Protein AF-A0A6P2T681-F1 (afdb_monomer_lite)

Organism: NCBI:txid2015348

pLDDT: mean 84.65, std 12.48, range [41.31, 96.0]

Sequence (183 aa):
MHSNDATLRTVLIFASNTGLLQLDEAWSKYLDDDAETLAADDDPEVPSIIAFLNCQVSELRGYRHYLEDLSPFATQQGVKGAEFERVLVLIDDDEGRGQRLFSYEKYFNIAPPSETDQENIDAGDDNVIDRTRRLFYVCCSRAKRDLAVVMFVRDLAAARGKIEESGIFMPDDIVDESALELD

Radius of gyration: 21.91 Å; chains: 1; bounding box: 58×41×58 Å

Structure (mmCIF, N/CA/C/O backbone):
data_AF-A0A6P2T681-F1
#
_entry.id   AF-A0A6P2T681-F1
#
loop_
_atom_site.group_PDB
_atom_site.id
_atom_site.type_symbol
_atom_site.label_atom_id
_atom_site.label_alt_id
_atom_site.label_comp_id
_atom_site.label_asym_id
_atom_site.label_entity_id
_atom_site.label_seq_id
_atom_site.pdbx_PDB_ins_code
_atom_site.Cartn_x
_atom_site.Cartn_y
_atom_site.Cartn_z
_atom_site.occupancy
_atom_site.B_iso_or_equiv
_atom_site.auth_seq_id
_atom_site.auth_comp_id
_atom_site.auth_asym_id
_atom_site.auth_atom_id
_atom_site.pdbx_PDB_model_num
ATOM 1 N N . MET A 1 1 ? -32.224 -7.730 19.867 1.00 41.31 1 MET A N 1
ATOM 2 C CA . MET A 1 1 ? -31.275 -7.011 18.997 1.00 41.31 1 MET A CA 1
ATOM 3 C C . MET A 1 1 ? -30.186 -8.004 18.645 1.00 41.31 1 MET A C 1
ATOM 5 O O . MET A 1 1 ? -29.500 -8.465 19.549 1.00 41.31 1 MET A O 1
ATOM 9 N N . HIS A 1 2 ? -30.137 -8.479 17.401 1.00 44.78 2 HIS A N 1
ATOM 10 C CA . HIS A 1 2 ? -29.054 -9.373 16.999 1.00 44.78 2 HIS A CA 1
ATOM 11 C C . HIS A 1 2 ? -27.754 -8.563 17.031 1.00 44.78 2 HIS A C 1
ATOM 13 O O . HIS A 1 2 ? -27.707 -7.453 16.519 1.00 44.78 2 HIS A O 1
ATOM 19 N N . SER A 1 3 ? -26.728 -9.100 17.688 1.00 53.91 3 SER A N 1
ATOM 20 C CA . SER A 1 3 ? -25.435 -8.458 17.978 1.00 53.91 3 SER A CA 1
ATOM 21 C C . SER A 1 3 ? -24.646 -7.964 16.749 1.00 53.91 3 SER A C 1
ATOM 23 O O . SER A 1 3 ? -23.554 -7.435 16.930 1.00 53.91 3 SER A O 1
ATOM 25 N N . ASN A 1 4 ? -25.140 -8.172 15.525 1.00 61.44 4 ASN A N 1
ATOM 26 C CA . ASN A 1 4 ? -24.392 -7.911 14.296 1.00 61.44 4 ASN A CA 1
ATOM 27 C C . ASN A 1 4 ? -24.417 -6.443 13.850 1.00 61.44 4 ASN A C 1
ATOM 29 O O . ASN A 1 4 ? -23.456 -6.013 13.234 1.00 61.44 4 ASN A O 1
ATOM 33 N N . ASP A 1 5 ? -25.448 -5.672 14.210 1.00 79.06 5 ASP A N 1
ATOM 34 C CA . ASP A 1 5 ? -25.588 -4.278 13.744 1.00 79.06 5 ASP A CA 1
ATOM 35 C C . ASP A 1 5 ? -25.037 -3.248 14.747 1.00 79.06 5 ASP A C 1
ATOM 37 O O . ASP A 1 5 ? -25.114 -2.042 14.522 1.00 79.06 5 ASP A O 1
ATOM 41 N N . ALA A 1 6 ? -24.513 -3.701 15.891 1.00 91.25 6 ALA A N 1
ATOM 42 C CA . ALA A 1 6 ? -23.921 -2.806 16.878 1.00 91.25 6 ALA A CA 1
ATOM 43 C C . ALA A 1 6 ? -22.576 -2.279 16.369 1.00 91.25 6 ALA A C 1
ATOM 45 O O . ALA A 1 6 ? -21.757 -3.049 15.864 1.00 91.25 6 ALA A O 1
ATOM 46 N N . THR A 1 7 ? -22.327 -0.983 16.548 1.00 93.56 7 THR A N 1
ATOM 47 C CA . THR A 1 7 ? -21.021 -0.392 16.251 1.00 93.56 7 THR A CA 1
ATOM 48 C C . THR A 1 7 ? -20.047 -0.609 17.402 1.00 93.56 7 THR A C 1
ATOM 50 O O . THR A 1 7 ? -20.445 -0.879 18.545 1.00 93.56 7 THR A O 1
ATOM 53 N N . LEU A 1 8 ? -18.756 -0.456 17.113 1.00 92.00 8 LEU A N 1
ATOM 54 C CA . LEU A 1 8 ? -17.710 -0.472 18.132 1.00 92.00 8 LEU A CA 1
ATOM 55 C C . LEU A 1 8 ? -17.970 0.567 19.222 1.00 92.00 8 LEU A C 1
ATOM 57 O O . LEU A 1 8 ? -17.883 0.234 20.404 1.00 92.00 8 LEU A O 1
ATOM 61 N N . ARG A 1 9 ? -18.405 1.777 18.848 1.00 92.00 9 ARG A N 1
ATOM 62 C CA . ARG A 1 9 ? -18.795 2.825 19.800 1.00 92.00 9 ARG A CA 1
ATOM 63 C C . ARG A 1 9 ? -19.853 2.343 20.787 1.00 92.00 9 ARG A C 1
ATOM 65 O O . ARG A 1 9 ? -19.682 2.496 21.994 1.00 92.00 9 ARG A O 1
ATOM 72 N N . THR A 1 10 ? -20.933 1.731 20.296 1.00 91.75 10 THR A N 1
ATOM 73 C CA . THR A 1 10 ? -22.023 1.246 21.157 1.00 91.75 10 THR A CA 1
ATOM 74 C C . THR A 1 10 ? -21.534 0.194 22.150 1.00 91.75 10 THR A C 1
ATOM 76 O O . THR A 1 10 ? -21.906 0.236 23.324 1.00 91.75 10 THR A O 1
ATOM 79 N N . VAL A 1 11 ? -20.686 -0.737 21.706 1.00 91.62 11 VAL A N 1
ATOM 80 C CA . VAL A 1 11 ? -20.146 -1.789 22.579 1.00 91.62 11 VAL A CA 1
ATOM 81 C C . VAL A 1 11 ? -19.167 -1.230 23.604 1.00 91.62 11 VAL A C 1
ATOM 83 O O . VAL A 1 11 ? -19.246 -1.625 24.765 1.00 91.62 11 VAL A O 1
ATOM 86 N N . LEU A 1 12 ? -18.289 -0.300 23.221 1.00 91.81 12 LEU A N 1
ATOM 87 C CA . LEU A 1 12 ? -17.328 0.322 24.138 1.00 91.81 12 LEU A CA 1
ATOM 88 C C . LEU A 1 12 ? -18.032 1.136 25.230 1.00 91.81 12 LEU A C 1
ATOM 90 O O . LEU A 1 12 ? -17.720 0.964 26.407 1.00 91.81 12 LEU A O 1
ATOM 94 N N . ILE A 1 13 ? -19.044 1.932 24.867 1.00 91.44 13 ILE A N 1
ATOM 95 C CA . ILE A 1 13 ? -19.878 2.667 25.832 1.00 91.44 13 ILE A CA 1
ATOM 96 C C . ILE A 1 13 ? -20.589 1.691 26.777 1.00 91.44 13 ILE A C 1
ATOM 98 O O . ILE A 1 13 ? -20.565 1.868 27.994 1.00 91.44 13 ILE A O 1
ATOM 102 N N . PHE A 1 14 ? -21.198 0.628 26.241 1.00 92.06 14 PHE A N 1
ATOM 103 C CA . PHE A 1 14 ? -21.869 -0.379 27.062 1.00 92.06 14 PHE A CA 1
ATOM 104 C C . PHE A 1 14 ? -20.898 -1.084 28.021 1.00 92.06 14 PHE A C 1
ATOM 106 O O . PHE A 1 14 ? -21.206 -1.237 29.204 1.00 92.06 14 PHE A O 1
ATOM 113 N N . ALA A 1 15 ? -19.726 -1.499 27.537 1.00 91.12 15 ALA A N 1
ATOM 114 C CA . ALA A 1 15 ? -18.716 -2.192 28.332 1.00 91.12 15 ALA A CA 1
ATOM 115 C C . ALA A 1 15 ? -18.138 -1.299 29.440 1.00 91.12 15 ALA A C 1
ATOM 117 O O . ALA A 1 15 ? -17.969 -1.772 30.564 1.00 91.12 15 ALA A O 1
ATOM 118 N N . SER A 1 16 ? -17.910 -0.017 29.145 1.00 90.38 16 SER A N 1
ATOM 119 C CA . SER A 1 16 ? -17.485 0.983 30.130 1.00 90.38 16 SER A CA 1
ATOM 120 C C . SER A 1 16 ? -18.554 1.188 31.210 1.00 90.38 16 SER A C 1
ATOM 122 O O . SER A 1 16 ? -18.296 0.990 32.397 1.00 90.38 16 SER A O 1
ATOM 124 N N . ASN A 1 17 ? -19.805 1.441 30.804 1.00 90.88 17 ASN A N 1
ATOM 125 C CA . ASN A 1 17 ? -20.920 1.701 31.724 1.00 90.88 17 ASN A CA 1
ATOM 126 C C . ASN A 1 17 ? -21.282 0.504 32.613 1.00 90.88 17 ASN A C 1
ATOM 128 O O . ASN A 1 17 ? -21.813 0.677 33.709 1.00 90.88 17 ASN A O 1
ATOM 132 N N . THR A 1 18 ? -21.025 -0.716 32.143 1.00 93.94 18 THR A N 1
ATOM 133 C CA . THR A 1 18 ? -21.262 -1.951 32.908 1.00 93.94 18 THR A CA 1
ATOM 134 C C . THR A 1 18 ? -20.051 -2.398 33.725 1.00 93.94 18 THR A C 1
ATOM 136 O O . THR A 1 18 ? -20.144 -3.386 34.453 1.00 93.94 18 THR A O 1
ATOM 139 N N . GLY A 1 19 ? -18.921 -1.689 33.627 1.00 91.00 19 GLY A N 1
ATOM 140 C CA . GLY A 1 19 ? -17.674 -2.050 34.301 1.00 91.00 19 GLY A CA 1
ATOM 141 C C . GLY A 1 19 ? -17.018 -3.322 33.757 1.00 91.00 19 GLY A C 1
ATOM 142 O O . GLY A 1 19 ? -16.160 -3.895 34.425 1.00 91.00 19 GLY A O 1
ATOM 143 N N . LEU A 1 20 ? -17.413 -3.782 32.564 1.00 92.06 20 LEU A N 1
ATOM 144 C CA . LEU A 1 20 ? -16.789 -4.921 31.881 1.00 92.06 20 LEU A CA 1
ATOM 145 C C . LEU A 1 20 ? -15.394 -4.577 31.353 1.00 92.06 20 LEU A C 1
ATOM 147 O O . LEU A 1 20 ? -14.549 -5.461 31.226 1.00 92.06 20 LEU A O 1
ATOM 151 N N . LEU A 1 21 ? -15.166 -3.304 31.032 1.00 89.88 21 LEU A N 1
ATOM 152 C CA . LEU A 1 21 ? -13.902 -2.792 30.526 1.00 89.88 21 LEU A CA 1
ATOM 153 C C . LEU A 1 21 ? -13.643 -1.411 31.126 1.00 89.88 21 LEU A C 1
ATOM 155 O O . LEU A 1 21 ? -14.517 -0.552 31.085 1.00 89.88 21 LEU A O 1
ATOM 159 N N . GLN A 1 22 ? -12.440 -1.190 31.652 1.00 88.25 22 GLN A N 1
ATOM 160 C CA . GLN A 1 22 ? -11.967 0.158 31.959 1.00 88.25 22 GLN A CA 1
ATOM 161 C C . GLN A 1 22 ? -11.240 0.703 30.736 1.00 88.25 22 GLN A C 1
ATOM 163 O O . GLN A 1 22 ? -10.256 0.117 30.286 1.00 88.25 22 GLN A O 1
ATOM 168 N N . LEU A 1 23 ? -11.763 1.795 30.189 1.00 86.44 23 LEU A N 1
ATOM 169 C CA . LEU A 1 23 ? -11.143 2.513 29.085 1.00 86.44 23 LEU A CA 1
ATOM 170 C C . LEU A 1 23 ? -10.201 3.581 29.631 1.00 86.44 23 LEU A C 1
ATOM 172 O O . LEU A 1 23 ? -10.456 4.159 30.687 1.00 86.44 23 LEU A O 1
ATOM 176 N N . ASP A 1 24 ? -9.112 3.816 28.905 1.00 89.00 24 ASP A N 1
ATOM 177 C CA . ASP A 1 24 ? -8.226 4.944 29.178 1.00 89.00 24 ASP A CA 1
ATOM 178 C C . ASP A 1 24 ? -8.994 6.262 28.986 1.00 89.00 24 ASP A C 1
ATOM 180 O O . ASP A 1 24 ? -9.837 6.362 28.092 1.00 89.00 24 ASP A O 1
ATOM 184 N N . GLU A 1 25 ? -8.699 7.269 29.807 1.00 85.88 25 GLU A N 1
ATOM 185 C CA . GLU A 1 25 ? -9.338 8.589 29.756 1.00 85.88 25 GLU A CA 1
ATOM 186 C C . GLU A 1 25 ? -9.155 9.271 28.390 1.00 85.88 25 GLU A C 1
ATOM 188 O O . GLU A 1 25 ? -10.012 10.046 27.962 1.00 85.88 25 GLU A O 1
ATOM 193 N N . ALA A 1 26 ? -8.102 8.910 27.649 1.00 86.38 26 ALA A N 1
ATOM 194 C CA . ALA A 1 26 ? -7.897 9.343 26.269 1.00 86.38 26 ALA A CA 1
ATOM 195 C C . ALA A 1 26 ? -9.067 8.984 25.329 1.00 86.38 26 ALA A C 1
ATOM 197 O O . ALA A 1 26 ? -9.253 9.647 24.307 1.00 86.38 26 ALA A O 1
ATOM 198 N N . TRP A 1 27 ? -9.869 7.962 25.655 1.00 87.56 27 TRP A N 1
ATOM 199 C CA . TRP A 1 27 ? -11.027 7.560 24.852 1.00 87.56 27 TRP A CA 1
ATOM 200 C C . TRP A 1 27 ? -12.286 8.380 25.124 1.00 87.56 27 TRP A C 1
ATOM 202 O O . TRP A 1 27 ? -13.183 8.380 24.279 1.00 87.56 27 TRP A O 1
ATOM 212 N N . SER A 1 28 ? -12.361 9.083 26.257 1.00 84.06 28 SER A N 1
ATOM 213 C CA . SER A 1 28 ? -13.569 9.801 26.676 1.00 84.06 28 SER A CA 1
ATOM 214 C C . SER A 1 28 ? -14.000 10.830 25.634 1.00 84.06 28 SER A C 1
ATOM 216 O O . SER A 1 28 ? -15.168 10.836 25.256 1.00 84.06 28 SER A O 1
ATOM 218 N N . LYS A 1 29 ? -13.053 11.590 25.051 1.00 85.94 29 LYS A N 1
ATOM 219 C CA . LYS A 1 29 ? -13.377 12.575 23.999 1.00 85.94 29 LYS A CA 1
ATOM 220 C C . LYS A 1 29 ? -14.133 11.941 22.827 1.00 85.94 29 LYS A C 1
ATOM 222 O O . LYS A 1 29 ? -15.141 12.456 22.377 1.00 85.94 29 LYS A O 1
ATOM 227 N N . TYR A 1 30 ? -13.732 10.748 22.388 1.00 88.75 30 TYR A N 1
ATOM 228 C CA . TYR A 1 30 ? -14.348 10.091 21.230 1.00 88.75 30 TYR A CA 1
ATOM 229 C C . TYR A 1 30 ? -15.682 9.396 21.532 1.00 88.75 30 TYR A C 1
ATOM 231 O O . TYR A 1 30 ? -16.467 9.118 20.619 1.00 88.75 30 TYR A O 1
ATOM 239 N N . LEU A 1 31 ? -15.920 9.041 22.795 1.00 88.69 31 LEU A N 1
ATOM 240 C CA . LEU A 1 31 ? -17.099 8.284 23.209 1.00 88.69 31 LEU A CA 1
ATOM 241 C C . LEU A 1 31 ? -18.214 9.189 23.730 1.00 88.69 31 LEU A C 1
ATOM 243 O O . LEU A 1 31 ? -19.383 8.890 23.457 1.00 88.69 31 LEU A O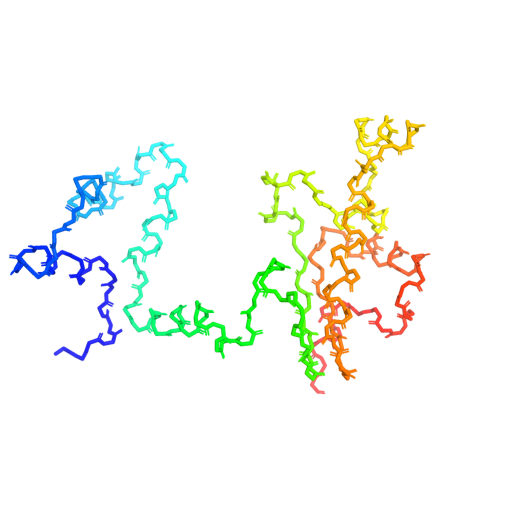 1
ATOM 247 N N . ASP A 1 32 ? -17.851 10.286 24.390 1.00 84.50 32 ASP A N 1
ATOM 248 C CA . ASP A 1 32 ? -18.774 11.210 25.045 1.00 84.50 32 ASP A CA 1
ATOM 249 C C . ASP A 1 32 ? -19.217 12.350 24.116 1.00 84.50 32 ASP A C 1
ATOM 251 O O . ASP A 1 32 ? -20.396 12.710 24.130 1.00 84.50 32 ASP A O 1
ATOM 255 N N . ASP A 1 33 ? -18.322 12.864 23.264 1.00 84.50 33 ASP A N 1
ATOM 256 C CA . ASP A 1 33 ? -18.630 13.997 22.386 1.00 84.50 33 ASP A CA 1
ATOM 257 C C . ASP A 1 33 ? -19.537 13.590 21.213 1.00 84.50 33 ASP A C 1
ATOM 259 O O . ASP A 1 33 ? -19.452 12.487 20.652 1.00 84.50 33 ASP A O 1
ATOM 263 N N . ASP A 1 34 ? -20.427 14.495 20.807 1.00 83.19 34 ASP A N 1
ATOM 264 C CA . ASP A 1 34 ? -21.272 14.298 19.631 1.00 83.19 34 ASP A CA 1
ATOM 265 C C . ASP A 1 34 ? -20.495 14.469 18.311 1.00 83.19 34 ASP A C 1
ATOM 267 O O . ASP A 1 34 ? -19.343 14.902 18.264 1.00 83.19 34 ASP A O 1
ATOM 271 N N . ALA A 1 35 ? -21.136 14.087 17.204 1.00 79.31 35 ALA A N 1
ATOM 272 C CA . ALA A 1 35 ? -20.511 14.121 15.886 1.00 79.31 35 ALA A CA 1
ATOM 273 C C . ALA A 1 35 ? -20.142 15.541 15.420 1.00 79.31 35 ALA A C 1
ATOM 275 O O . ALA A 1 35 ? -19.190 15.674 14.656 1.00 79.31 35 ALA A O 1
ATOM 276 N N . GLU A 1 36 ? -20.865 16.580 15.851 1.00 82.19 36 GLU A N 1
ATOM 277 C CA . GLU A 1 36 ? -20.556 17.967 15.477 1.00 82.19 36 GLU A CA 1
ATOM 278 C C . GLU A 1 36 ? -19.306 18.455 16.209 1.00 82.19 36 GLU A C 1
ATOM 280 O O . GLU A 1 36 ? -18.430 19.061 15.594 1.00 82.19 36 GLU A O 1
ATOM 285 N N . THR A 1 37 ? -19.192 18.124 17.496 1.00 86.81 37 THR A N 1
ATOM 286 C CA . THR A 1 37 ? -18.025 18.446 18.325 1.00 86.81 37 THR A CA 1
ATOM 287 C C . THR A 1 37 ? -16.770 17.756 17.795 1.00 86.81 37 THR A C 1
ATOM 289 O O . THR A 1 37 ? -15.749 18.407 17.593 1.00 86.81 37 THR A O 1
ATOM 292 N N . LEU A 1 38 ? -16.861 16.461 17.478 1.00 84.44 38 LEU A N 1
ATOM 293 C CA . LEU A 1 38 ? -15.740 15.703 16.919 1.00 84.44 38 LEU A CA 1
ATOM 294 C C . LEU A 1 38 ? -15.360 16.160 15.503 1.00 84.44 38 LEU A C 1
ATOM 296 O O . LEU A 1 38 ? -14.187 16.153 15.152 1.00 84.44 38 LEU A O 1
ATOM 300 N N . ALA A 1 39 ? -16.326 16.578 14.679 1.00 81.38 39 ALA A N 1
ATOM 301 C CA . ALA A 1 39 ? -16.042 17.094 13.337 1.00 81.38 39 ALA A CA 1
ATOM 302 C C . ALA A 1 39 ? -15.359 18.473 13.343 1.00 81.38 39 ALA A C 1
ATOM 304 O O . ALA A 1 39 ? -14.794 18.871 12.325 1.00 81.38 39 ALA A O 1
ATOM 305 N N . ALA A 1 40 ? -15.434 19.200 14.459 1.00 85.81 40 ALA A N 1
ATOM 306 C CA . ALA A 1 40 ? -14.767 20.482 14.659 1.00 85.81 40 ALA A CA 1
ATOM 307 C C . ALA A 1 40 ? -13.377 20.351 15.315 1.00 85.81 40 ALA A C 1
ATOM 309 O O . ALA A 1 40 ? -12.725 21.373 15.525 1.00 85.81 40 ALA A O 1
ATOM 310 N N . ASP A 1 41 ? -12.935 19.135 15.661 1.00 86.62 41 ASP A N 1
ATOM 311 C CA . ASP A 1 41 ? -11.588 18.881 16.181 1.00 86.62 41 ASP A CA 1
ATOM 312 C C . ASP A 1 41 ? -10.573 18.913 15.020 1.00 86.62 41 ASP A C 1
ATOM 314 O O . ASP A 1 41 ? -10.719 18.202 14.024 1.00 86.62 41 ASP A O 1
ATOM 318 N N . ASP A 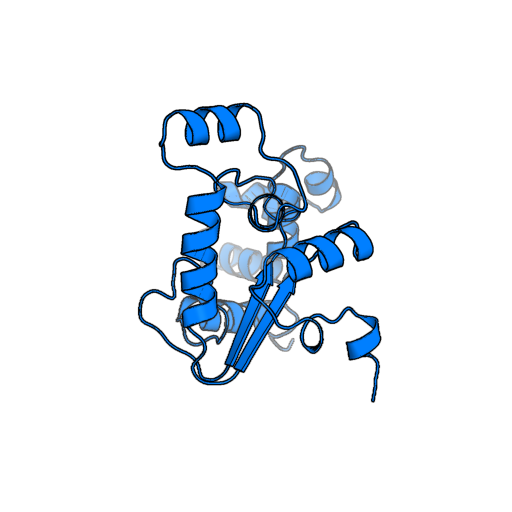1 42 ? -9.547 19.760 15.149 1.00 87.25 42 ASP A N 1
ATOM 319 C CA . ASP A 1 42 ? -8.487 19.949 14.149 1.00 87.25 42 ASP A CA 1
ATOM 320 C C . ASP A 1 42 ? -7.439 18.812 14.166 1.00 87.25 42 ASP A C 1
ATOM 322 O O . ASP A 1 42 ? -6.503 18.807 13.357 1.00 87.25 42 ASP A O 1
ATOM 326 N N . ASP A 1 43 ? -7.551 17.861 15.097 1.00 87.00 43 ASP A N 1
ATOM 327 C CA . ASP A 1 43 ? -6.667 16.703 15.204 1.00 87.00 43 ASP A CA 1
ATOM 328 C C . ASP A 1 43 ? -6.836 15.756 13.989 1.00 87.00 43 ASP A C 1
ATOM 330 O O . ASP A 1 43 ? -7.913 15.189 13.770 1.00 87.00 43 ASP A O 1
ATOM 334 N N . PRO A 1 44 ? -5.773 15.537 13.185 1.00 84.50 44 PRO A N 1
ATOM 335 C CA . PRO A 1 44 ? -5.850 14.753 11.954 1.00 84.50 44 PRO A CA 1
ATOM 336 C C . PRO A 1 44 ? -6.170 13.267 12.177 1.00 84.50 44 PRO A C 1
ATOM 338 O O . PRO A 1 44 ? -6.510 12.575 11.215 1.00 84.50 44 PRO A O 1
ATOM 341 N N . GLU A 1 45 ? -6.067 12.752 13.407 1.00 83.69 45 GLU A N 1
ATOM 342 C CA . GLU A 1 45 ? -6.413 11.361 13.728 1.00 83.69 45 GLU A CA 1
ATOM 343 C C . GLU A 1 45 ? -7.918 11.160 13.969 1.00 83.69 45 GLU A C 1
ATOM 345 O O . GLU A 1 45 ? -8.430 10.044 13.817 1.00 83.69 45 GLU A O 1
ATOM 350 N N . VAL A 1 46 ? -8.651 12.232 14.290 1.00 88.38 46 VAL A N 1
ATOM 351 C CA . VAL A 1 46 ? -10.075 12.180 14.654 1.00 88.38 46 VAL A CA 1
ATOM 352 C C . VAL A 1 46 ? -10.943 11.527 13.573 1.00 88.38 46 VAL A C 1
ATOM 354 O O . VAL A 1 46 ? -11.715 10.629 13.924 1.00 88.38 46 VAL A O 1
ATOM 357 N N . PRO A 1 47 ? -10.813 11.852 12.268 1.00 88.31 47 PRO A N 1
ATOM 358 C CA . PRO A 1 47 ? -11.614 11.204 11.229 1.00 88.31 47 PRO A CA 1
ATOM 359 C C . PRO A 1 47 ? -11.441 9.679 11.198 1.00 88.31 47 PRO A C 1
ATOM 361 O O . PRO A 1 47 ? -12.422 8.942 11.079 1.00 88.31 47 PRO A O 1
ATOM 364 N N . SER A 1 48 ? -10.207 9.199 11.362 1.00 88.31 48 SER A N 1
ATOM 365 C CA . SER A 1 48 ? -9.880 7.769 11.367 1.00 88.31 48 SER A CA 1
ATOM 366 C C . SER A 1 48 ? -10.454 7.062 12.594 1.00 88.31 48 SER A C 1
ATOM 368 O O . SER A 1 48 ? -10.988 5.957 12.486 1.00 88.31 48 SER A O 1
ATOM 370 N N . ILE A 1 49 ? -10.399 7.709 13.761 1.00 90.06 49 ILE A N 1
ATOM 371 C CA . ILE A 1 49 ? -10.949 7.162 15.007 1.00 90.06 49 ILE A CA 1
ATOM 372 C C . ILE A 1 49 ? -12.479 7.116 14.952 1.00 90.06 49 ILE A C 1
ATOM 374 O O . ILE A 1 49 ? -13.070 6.107 15.337 1.00 90.06 49 ILE A O 1
ATOM 378 N N . ILE A 1 50 ? -13.134 8.148 14.411 1.00 90.19 50 ILE A N 1
ATOM 379 C CA . ILE A 1 50 ? -14.587 8.142 14.174 1.00 90.19 50 ILE A CA 1
ATOM 380 C C . ILE A 1 50 ? -14.967 7.010 13.218 1.00 90.19 50 ILE A C 1
ATOM 382 O O . ILE A 1 50 ? -15.918 6.273 13.488 1.00 90.19 50 ILE A O 1
ATOM 386 N N . ALA A 1 51 ? -14.234 6.857 12.111 1.00 90.12 51 ALA A N 1
ATOM 387 C CA . ALA A 1 51 ? -14.479 5.792 11.145 1.00 90.12 51 ALA A CA 1
ATOM 388 C C . ALA A 1 51 ? -14.377 4.412 11.810 1.00 90.12 51 ALA A C 1
ATOM 390 O O . ALA A 1 51 ? -15.303 3.610 11.690 1.00 90.12 51 ALA A O 1
ATOM 391 N N . PHE A 1 52 ? -13.319 4.182 12.594 1.00 90.44 52 PHE A N 1
ATOM 392 C CA . PHE A 1 52 ? -13.150 2.968 13.390 1.00 90.44 52 PHE A CA 1
ATOM 393 C C . PHE A 1 52 ? -14.324 2.746 14.352 1.00 90.44 52 PHE A C 1
ATOM 395 O O . PHE A 1 52 ? -14.941 1.685 14.343 1.00 90.44 52 PHE A O 1
ATOM 402 N N . LEU A 1 53 ? -14.700 3.747 15.149 1.00 91.44 53 LEU A N 1
ATOM 403 C CA . LEU A 1 53 ? -15.793 3.637 16.121 1.00 91.44 53 LEU A CA 1
ATOM 404 C C . LEU A 1 53 ? -17.160 3.348 15.479 1.00 91.44 53 LEU A C 1
ATOM 406 O O . LEU A 1 53 ? -18.021 2.736 16.122 1.00 91.44 53 LEU A O 1
ATOM 410 N N . ASN A 1 54 ? -17.351 3.749 14.222 1.00 91.12 54 ASN A N 1
ATOM 411 C CA . ASN A 1 54 ? -18.559 3.490 13.441 1.00 91.12 54 ASN A CA 1
ATOM 412 C C . ASN A 1 54 ? -18.565 2.128 12.730 1.00 91.12 54 ASN A C 1
ATOM 414 O O . ASN A 1 54 ? -19.617 1.722 12.232 1.00 91.12 54 ASN A O 1
ATOM 418 N N . CYS A 1 55 ? -17.451 1.391 12.706 1.00 92.19 55 CYS A N 1
ATOM 419 C CA . CYS A 1 55 ? -17.434 0.028 12.183 1.00 92.19 55 CYS A CA 1
ATOM 420 C C . CYS A 1 55 ? -18.371 -0.882 12.988 1.00 92.19 55 CYS A C 1
ATOM 422 O O . CYS A 1 55 ? -18.497 -0.770 14.213 1.00 92.19 55 CYS A O 1
ATOM 424 N N . GLN A 1 56 ? -19.012 -1.823 12.295 1.00 92.81 56 GLN A N 1
ATOM 425 C CA . GLN A 1 56 ? -19.816 -2.855 12.940 1.00 92.81 56 GLN A CA 1
ATOM 426 C C . GLN A 1 56 ? -18.914 -3.818 13.715 1.00 92.81 56 GLN A C 1
ATOM 428 O O . GLN A 1 56 ? -17.817 -4.167 13.284 1.00 92.81 56 GLN A O 1
ATOM 433 N N . V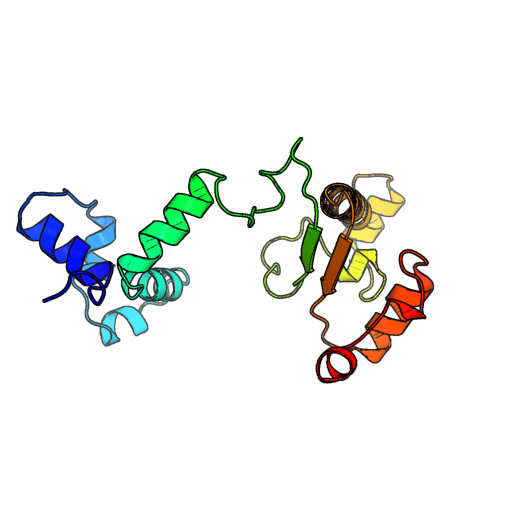AL A 1 57 ? -19.394 -4.312 14.853 1.00 90.06 57 VAL A N 1
ATOM 434 C CA . VAL A 1 57 ? -18.655 -5.266 15.699 1.00 90.06 57 VAL A CA 1
ATOM 435 C C . VAL A 1 57 ? -18.380 -6.581 14.962 1.00 90.06 57 VAL A C 1
ATOM 437 O O . VAL A 1 57 ? -17.399 -7.264 15.261 1.00 90.06 57 VAL A O 1
ATOM 440 N N . SER A 1 58 ? -19.210 -6.939 13.979 1.00 88.19 58 SER A N 1
ATOM 441 C CA . SER A 1 58 ? -18.977 -8.081 13.088 1.00 88.19 58 SER A CA 1
ATOM 442 C C . SER A 1 58 ? -17.632 -8.003 12.358 1.00 88.19 58 SER A C 1
ATOM 444 O O . SER A 1 58 ? -16.988 -9.042 12.193 1.00 88.19 58 SER A O 1
ATOM 446 N N . GLU A 1 59 ? -17.168 -6.798 12.009 1.00 86.94 59 GLU A N 1
ATOM 447 C CA . GLU A 1 59 ? -15.896 -6.563 11.312 1.00 86.94 59 GLU A CA 1
ATOM 448 C C . GLU A 1 59 ? -14.682 -6.975 12.161 1.00 86.94 59 GLU A C 1
ATOM 450 O O . GLU A 1 59 ? -13.669 -7.422 11.620 1.00 86.94 59 GLU A O 1
ATOM 455 N N . LEU A 1 60 ? -14.785 -6.948 13.501 1.00 84.56 60 LEU A N 1
ATOM 456 C CA . LEU A 1 60 ? -13.693 -7.390 14.384 1.00 84.56 60 LEU A CA 1
ATOM 457 C C . LEU A 1 60 ? -13.305 -8.849 14.164 1.00 84.56 60 LEU A C 1
ATOM 459 O O . LEU A 1 60 ? -12.160 -9.219 14.413 1.00 84.56 60 LEU A O 1
ATOM 463 N N . ARG A 1 61 ? -14.240 -9.698 13.721 1.00 82.25 61 ARG A N 1
ATOM 464 C CA . ARG A 1 61 ? -13.920 -11.096 13.409 1.00 82.25 61 ARG A CA 1
ATOM 465 C C . ARG A 1 61 ? -12.993 -11.182 12.203 1.00 82.25 61 ARG A C 1
ATOM 467 O O . ARG A 1 61 ? -12.027 -11.937 12.259 1.00 82.25 61 ARG A O 1
ATOM 474 N N . GLY A 1 62 ? -13.265 -10.394 11.163 1.00 79.62 62 GLY A N 1
ATOM 475 C CA . GLY A 1 62 ? -12.397 -10.275 9.992 1.00 79.62 62 GLY A CA 1
ATOM 476 C C . GLY A 1 62 ? -11.040 -9.682 10.362 1.00 79.62 62 GLY A C 1
ATOM 477 O O . GLY A 1 62 ? -10.007 -10.247 10.014 1.00 79.62 62 GLY A O 1
ATOM 478 N N . TYR A 1 63 ? -11.033 -8.617 11.166 1.00 78.94 63 TYR A N 1
ATOM 479 C CA . TYR A 1 63 ? -9.794 -7.993 11.631 1.00 78.94 63 TYR A CA 1
ATOM 480 C C . TYR A 1 63 ? -8.940 -8.929 12.501 1.00 78.94 63 TYR A C 1
ATOM 482 O O . TYR A 1 63 ? -7.732 -9.031 12.309 1.00 78.94 63 TYR A O 1
ATOM 490 N N . ARG A 1 64 ? -9.554 -9.687 13.416 1.00 78.75 64 ARG A N 1
ATOM 491 C CA . ARG A 1 64 ? -8.857 -10.717 14.199 1.00 78.75 64 ARG A CA 1
ATOM 492 C C . ARG A 1 64 ? -8.291 -11.817 13.305 1.00 78.75 64 ARG A C 1
ATOM 494 O O . ARG A 1 64 ? -7.156 -12.224 13.504 1.00 78.75 64 ARG A O 1
ATOM 501 N N . HIS A 1 65 ? -9.069 -12.290 12.336 1.00 72.75 65 HIS A N 1
ATOM 502 C CA . HIS A 1 65 ? -8.616 -13.297 11.377 1.00 72.75 65 HIS A CA 1
ATOM 503 C C . HIS A 1 65 ? -7.401 -12.807 10.573 1.00 72.75 65 HIS A C 1
ATOM 505 O O . HIS A 1 65 ? -6.487 -13.581 10.306 1.00 72.75 65 HIS A O 1
ATOM 511 N N . TYR A 1 66 ? -7.364 -11.511 10.254 1.00 69.56 66 TYR A N 1
ATOM 512 C CA . TYR A 1 66 ? -6.194 -10.840 9.697 1.00 69.56 66 TYR A CA 1
ATOM 513 C C . TYR A 1 66 ? -4.999 -10.812 10.656 1.00 69.56 66 TYR A C 1
ATOM 515 O O . TYR A 1 66 ? -3.921 -11.250 10.274 1.00 69.56 66 TYR A O 1
ATOM 523 N N . LEU A 1 67 ? -5.187 -10.376 11.904 1.00 72.62 67 LEU A N 1
ATOM 524 C CA . LEU A 1 67 ? -4.104 -10.315 12.896 1.00 72.62 67 LEU A CA 1
ATOM 525 C C . LEU A 1 67 ? -3.525 -11.684 13.277 1.00 72.62 67 LEU A C 1
ATOM 527 O O . LEU A 1 67 ? -2.372 -11.763 13.685 1.00 72.62 67 LEU A O 1
ATOM 531 N N . GLU A 1 68 ? -4.321 -12.749 13.194 1.00 74.19 68 GLU A N 1
ATOM 532 C CA . GLU A 1 68 ? -3.888 -14.118 13.494 1.00 74.19 68 GLU A CA 1
ATOM 533 C C . GLU A 1 68 ? -3.179 -14.798 12.302 1.00 74.19 68 GLU A C 1
ATOM 535 O O . GLU A 1 68 ? -2.973 -16.010 12.343 1.00 74.19 68 GLU A O 1
ATOM 540 N N . ASP A 1 69 ? -2.830 -14.052 11.243 1.00 62.47 69 ASP A N 1
ATOM 541 C CA . ASP A 1 69 ? -2.235 -14.555 9.990 1.00 62.47 69 ASP A CA 1
ATOM 542 C C . ASP A 1 69 ? -3.074 -15.655 9.305 1.00 62.47 69 ASP A C 1
ATOM 544 O O . ASP A 1 69 ? -2.582 -16.444 8.496 1.00 62.47 69 ASP A O 1
ATOM 548 N N . LEU A 1 70 ? -4.367 -15.733 9.634 1.00 60.34 70 LEU A N 1
ATOM 549 C CA . LEU A 1 70 ? -5.307 -16.673 9.021 1.00 60.34 70 LEU A CA 1
ATOM 550 C C . LEU A 1 70 ? -5.935 -16.093 7.746 1.00 60.34 70 LEU A C 1
ATOM 552 O O . LEU A 1 70 ? -6.490 -16.836 6.936 1.00 60.34 70 LEU A O 1
ATOM 556 N N . SER A 1 71 ? -5.832 -14.775 7.574 1.00 57.75 71 SER A N 1
ATOM 557 C CA . SER A 1 71 ? -6.267 -14.052 6.388 1.00 57.75 71 SER A CA 1
ATOM 558 C C . SER A 1 71 ? -5.291 -14.232 5.222 1.00 57.75 71 SER A C 1
ATOM 560 O O . SER A 1 71 ? -4.079 -14.246 5.426 1.00 57.75 71 SER A O 1
ATOM 562 N N . PRO A 1 72 ? -5.786 -14.277 3.972 1.00 54.84 72 PRO A N 1
ATOM 563 C CA . PRO A 1 72 ? -4.932 -14.214 2.787 1.00 54.84 72 PRO A CA 1
ATOM 564 C C . PRO A 1 72 ? -4.294 -12.827 2.569 1.00 54.84 72 PRO A C 1
ATOM 566 O O . PRO A 1 72 ? -3.478 -12.674 1.663 1.00 54.84 72 PRO A O 1
ATOM 569 N N . PHE A 1 73 ? -4.672 -11.816 3.360 1.00 57.12 73 PHE A N 1
ATOM 570 C CA . PHE A 1 73 ? -4.132 -10.459 3.291 1.00 57.12 73 PHE A CA 1
ATOM 571 C C . PHE A 1 73 ? -3.036 -10.266 4.341 1.00 57.12 73 PHE A C 1
ATOM 573 O O . PHE A 1 73 ? -3.247 -10.584 5.507 1.00 57.12 73 PHE A O 1
ATOM 580 N N . ALA A 1 74 ? -1.900 -9.689 3.952 1.00 59.97 74 ALA A N 1
ATOM 581 C CA . ALA A 1 74 ? -0.808 -9.337 4.857 1.00 59.97 74 ALA A CA 1
ATOM 582 C C . ALA A 1 74 ? -0.142 -8.035 4.396 1.00 59.97 74 ALA A C 1
ATOM 584 O O . ALA A 1 74 ? 0.067 -7.834 3.197 1.00 59.97 74 ALA A O 1
ATOM 585 N N . THR A 1 75 ? 0.236 -7.158 5.330 1.00 61.34 75 THR A N 1
ATOM 586 C CA . THR A 1 75 ? 1.123 -6.032 5.009 1.00 61.34 75 THR A CA 1
ATOM 587 C C . THR A 1 75 ? 2.548 -6.538 4.784 1.00 61.34 75 THR A C 1
ATOM 589 O O . THR A 1 75 ? 2.992 -7.529 5.369 1.00 61.34 75 THR A O 1
ATOM 592 N N . GLN A 1 76 ? 3.285 -5.855 3.907 1.00 54.88 76 GLN A N 1
ATOM 593 C CA . GLN A 1 76 ? 4.512 -6.350 3.263 1.00 54.88 76 GLN A CA 1
ATOM 594 C C . GLN A 1 76 ? 5.663 -6.745 4.222 1.00 54.88 76 GLN A C 1
ATOM 596 O O . GLN A 1 76 ? 6.625 -7.378 3.791 1.00 54.88 76 GLN A O 1
ATOM 601 N N . GLN A 1 77 ? 5.571 -6.430 5.520 1.00 52.50 77 GLN A N 1
ATOM 602 C CA . GLN A 1 77 ? 6.565 -6.791 6.543 1.00 52.50 77 GLN A CA 1
ATOM 603 C C . GLN A 1 77 ? 6.284 -8.136 7.256 1.00 52.50 77 GLN A C 1
ATOM 605 O O . GLN A 1 77 ? 7.195 -8.682 7.877 1.00 52.50 77 GLN A O 1
ATOM 610 N N . GLY A 1 78 ? 5.070 -8.703 7.154 1.00 49.97 78 GLY A N 1
ATOM 611 C CA . GLY A 1 78 ? 4.667 -9.945 7.847 1.00 49.97 78 GLY A CA 1
ATOM 612 C C . GLY A 1 78 ? 4.905 -11.251 7.071 1.00 49.97 78 GLY A C 1
ATOM 613 O O . GLY A 1 78 ? 4.891 -12.334 7.641 1.00 49.97 78 GLY A O 1
ATOM 614 N N . VAL A 1 79 ? 5.187 -11.175 5.767 1.00 56.59 79 VAL A N 1
ATOM 615 C CA . VAL A 1 79 ? 5.202 -12.336 4.845 1.00 56.59 79 VAL A CA 1
ATOM 616 C C . VAL A 1 79 ? 6.578 -12.981 4.635 1.00 56.59 79 VAL A C 1
ATOM 618 O O . VAL A 1 79 ? 6.777 -13.788 3.719 1.00 56.59 79 VAL A O 1
ATOM 621 N N . LYS A 1 80 ? 7.569 -12.661 5.473 1.00 59.25 80 LYS A N 1
ATOM 622 C CA . LYS A 1 80 ? 8.940 -13.163 5.299 1.00 59.25 80 LYS A CA 1
ATOM 623 C C . LYS A 1 80 ? 9.020 -14.673 5.575 1.00 59.25 80 LYS A C 1
ATOM 625 O O . LYS A 1 80 ? 9.212 -15.097 6.707 1.00 59.25 80 LYS A O 1
ATOM 630 N N . GLY A 1 81 ? 8.940 -15.474 4.510 1.00 60.88 81 GLY A N 1
ATOM 631 C CA . GLY A 1 81 ? 9.064 -16.939 4.544 1.00 60.88 81 GLY A CA 1
ATOM 632 C C . GLY A 1 81 ? 7.791 -17.695 4.157 1.00 60.88 81 GLY A C 1
ATOM 633 O O . GLY A 1 81 ? 7.865 -18.895 3.917 1.00 60.88 81 GLY A O 1
ATOM 634 N N . ALA A 1 82 ? 6.655 -17.004 4.041 1.00 68.38 82 ALA A N 1
ATOM 635 C CA . ALA A 1 82 ? 5.426 -17.576 3.501 1.00 68.38 82 ALA A CA 1
ATOM 636 C C . ALA A 1 82 ? 5.447 -17.559 1.962 1.00 68.38 82 ALA A C 1
ATOM 638 O O . ALA A 1 82 ? 6.115 -16.721 1.354 1.00 68.38 82 ALA A O 1
ATOM 639 N N . GLU A 1 83 ? 4.721 -18.478 1.334 1.00 78.50 83 GLU A N 1
ATOM 640 C CA . GLU A 1 83 ? 4.497 -18.533 -0.114 1.00 78.50 83 GLU A CA 1
ATOM 641 C C . GLU A 1 83 ? 3.050 -18.964 -0.369 1.00 78.50 83 GLU A C 1
ATOM 643 O O . GLU A 1 83 ? 2.544 -19.862 0.314 1.00 78.50 83 GLU A O 1
ATOM 648 N N . PHE A 1 84 ? 2.413 -18.386 -1.383 1.00 83.94 84 PHE A N 1
ATOM 649 C CA . PHE A 1 84 ? 0.991 -18.566 -1.678 1.00 83.94 84 PHE A CA 1
ATOM 650 C C . PHE A 1 84 ? 0.797 -19.061 -3.114 1.00 83.94 84 PHE A C 1
ATOM 652 O O . PHE A 1 84 ? 1.604 -18.782 -3.996 1.00 83.94 84 PHE A O 1
ATOM 659 N N . GLU A 1 85 ? -0.284 -19.803 -3.369 1.00 87.50 85 GLU A N 1
ATOM 660 C CA . GLU A 1 85 ? -0.597 -20.287 -4.725 1.00 87.50 85 GLU A CA 1
ATOM 661 C C . GLU A 1 85 ? -0.827 -19.124 -5.698 1.00 87.50 85 GLU A C 1
ATOM 663 O O . GLU A 1 85 ? -0.332 -19.155 -6.824 1.00 87.50 85 GLU A O 1
ATOM 668 N N . ARG A 1 86 ? -1.532 -18.084 -5.242 1.00 89.62 86 ARG A N 1
ATOM 669 C CA . ARG A 1 86 ? -1.831 -16.873 -6.007 1.00 89.62 86 ARG A CA 1
ATOM 670 C C . ARG A 1 86 ? -1.573 -15.641 -5.156 1.00 89.62 86 ARG A C 1
ATOM 672 O O . ARG A 1 86 ? -1.937 -15.644 -3.981 1.00 89.62 86 ARG A O 1
ATOM 679 N N . VAL A 1 87 ? -0.979 -14.608 -5.742 1.00 89.50 87 VAL A N 1
ATOM 680 C CA . VAL A 1 87 ? -0.674 -13.343 -5.058 1.00 89.50 87 VAL A CA 1
ATOM 681 C C . VAL A 1 87 ? -1.203 -12.176 -5.878 1.00 89.50 87 VAL A C 1
ATOM 683 O O . VAL A 1 87 ? -0.969 -12.101 -7.081 1.00 89.50 87 VAL A O 1
ATOM 686 N N . LEU A 1 88 ? -1.888 -11.258 -5.201 1.00 91.69 88 LEU A N 1
ATOM 687 C CA . LEU A 1 88 ? -2.259 -9.951 -5.727 1.00 91.69 88 LEU A CA 1
ATOM 688 C C . LEU A 1 88 ? -1.437 -8.889 -4.993 1.00 91.69 88 LEU A C 1
ATOM 690 O O . LEU A 1 88 ? -1.516 -8.786 -3.769 1.00 91.69 88 LEU A O 1
ATOM 694 N N . VAL A 1 89 ? -0.649 -8.112 -5.731 1.00 90.75 89 VAL A N 1
ATOM 695 C CA . VAL A 1 89 ? 0.095 -6.966 -5.201 1.00 90.75 89 VAL A CA 1
ATOM 696 C C . VAL A 1 89 ? -0.659 -5.700 -5.582 1.00 90.75 89 VAL A C 1
ATOM 698 O O . VAL A 1 89 ? -0.780 -5.391 -6.763 1.00 90.75 89 VAL A O 1
ATOM 701 N N . LEU A 1 90 ? -1.161 -4.978 -4.584 1.00 90.75 90 LEU A N 1
ATOM 702 C CA . LEU A 1 90 ? -1.770 -3.662 -4.762 1.00 90.75 90 LEU A CA 1
ATOM 703 C C . LEU A 1 90 ? -0.711 -2.585 -4.502 1.00 90.75 90 LEU A C 1
ATOM 705 O O . LEU A 1 90 ? -0.049 -2.613 -3.461 1.00 90.75 90 LEU A O 1
ATOM 709 N N . ILE A 1 91 ? -0.536 -1.669 -5.451 1.00 91.06 91 ILE A N 1
ATOM 710 C CA . ILE A 1 91 ? 0.414 -0.557 -5.387 1.00 91.06 91 ILE A CA 1
ATOM 711 C C . ILE A 1 91 ? -0.366 0.751 -5.488 1.00 91.06 91 ILE A C 1
ATOM 713 O O . ILE A 1 91 ? -0.917 1.058 -6.543 1.00 91.06 91 ILE A O 1
ATOM 717 N N . ASP A 1 92 ? -0.356 1.528 -4.408 1.00 89.19 92 ASP A N 1
ATOM 718 C CA . ASP A 1 92 ? -0.891 2.888 -4.358 1.00 89.19 92 ASP A CA 1
ATOM 719 C C . ASP A 1 92 ? 0.160 3.820 -3.727 1.00 89.19 92 ASP A C 1
ATOM 721 O O . ASP A 1 92 ? 0.321 3.886 -2.505 1.00 89.19 92 ASP A O 1
ATOM 725 N N . ASP A 1 93 ? 0.930 4.509 -4.577 1.00 84.62 93 ASP A N 1
ATOM 726 C CA . ASP A 1 93 ? 1.943 5.482 -4.135 1.00 84.62 93 ASP A CA 1
ATOM 727 C C . ASP A 1 93 ? 1.285 6.738 -3.506 1.00 84.62 93 ASP A C 1
ATOM 729 O O . ASP A 1 93 ? 1.928 7.445 -2.723 1.00 84.62 93 ASP A O 1
ATOM 733 N N . ASP A 1 94 ? 0.008 7.020 -3.801 1.00 78.69 94 ASP A N 1
ATOM 734 C CA . ASP A 1 94 ? -0.713 8.204 -3.323 1.00 78.69 94 ASP A CA 1
ATOM 735 C C . ASP A 1 94 ? -1.268 8.027 -1.902 1.00 78.69 94 ASP A C 1
ATOM 737 O O . ASP A 1 94 ? -1.190 8.959 -1.091 1.00 78.69 94 ASP A O 1
ATOM 741 N N . GLU A 1 95 ? -1.747 6.832 -1.559 1.00 68.44 95 GLU A N 1
ATOM 742 C CA . GLU A 1 95 ? -2.127 6.477 -0.183 1.00 68.44 95 GLU A CA 1
ATOM 743 C C . GLU A 1 95 ? -0.885 6.375 0.736 1.00 68.44 95 GLU A C 1
ATOM 745 O O . GLU A 1 95 ? -0.941 6.650 1.937 1.00 68.44 95 GLU A O 1
ATOM 750 N N . GLY A 1 96 ? 0.287 6.098 0.150 1.00 59.16 96 GLY A N 1
ATOM 751 C CA . GLY A 1 96 ? 1.586 6.013 0.823 1.00 59.16 96 GLY A CA 1
ATOM 752 C C . GLY A 1 96 ? 2.338 7.335 1.030 1.00 59.16 96 GLY A C 1
ATOM 753 O O . GLY A 1 96 ? 3.465 7.301 1.524 1.00 59.16 96 GLY A O 1
ATOM 754 N N . ARG A 1 97 ? 1.771 8.509 0.702 1.00 57.78 97 ARG A N 1
ATOM 755 C CA . ARG A 1 97 ? 2.480 9.819 0.697 1.00 57.78 97 ARG A CA 1
ATOM 756 C C . ARG A 1 97 ? 3.219 10.193 1.995 1.00 57.78 97 ARG A C 1
ATOM 758 O O . ARG A 1 97 ? 4.162 10.985 1.950 1.00 57.78 97 ARG A O 1
ATOM 765 N N . GLY A 1 98 ? 2.831 9.635 3.144 1.00 56.38 98 GLY A N 1
ATOM 766 C CA . GLY A 1 98 ? 3.546 9.805 4.419 1.00 56.38 98 GLY A CA 1
ATOM 767 C C . GLY A 1 98 ? 4.861 9.012 4.531 1.00 56.38 98 GLY A C 1
ATOM 768 O O . GLY A 1 98 ? 5.697 9.316 5.381 1.00 56.38 98 GLY A O 1
ATOM 769 N N . GLN A 1 99 ? 5.079 8.014 3.671 1.00 60.19 99 GLN A N 1
ATOM 770 C CA . GLN A 1 99 ? 6.206 7.082 3.708 1.00 60.19 99 GLN A CA 1
ATOM 771 C C . GLN A 1 99 ? 7.170 7.325 2.537 1.00 60.19 99 GLN A C 1
ATOM 773 O O . GLN A 1 99 ? 7.100 6.691 1.493 1.00 60.19 99 GLN A O 1
ATOM 778 N N . ARG A 1 100 ? 8.170 8.193 2.734 1.00 70.25 100 ARG A N 1
ATOM 779 C CA . ARG A 1 100 ? 9.194 8.517 1.708 1.00 70.25 100 ARG A CA 1
ATOM 780 C C . ARG A 1 100 ? 10.216 7.396 1.446 1.00 70.25 100 ARG A C 1
ATOM 782 O O . ARG A 1 100 ? 11.203 7.613 0.746 1.00 70.25 100 ARG A O 1
ATOM 789 N N . LEU A 1 101 ? 10.044 6.225 2.061 1.00 82.69 101 LEU A N 1
ATOM 790 C CA . LEU A 1 101 ? 11.014 5.128 1.998 1.00 82.69 101 LEU A CA 1
ATOM 791 C C . LEU A 1 101 ? 10.937 4.337 0.690 1.00 82.69 101 LEU A C 1
ATOM 793 O O . LEU A 1 101 ? 11.970 3.810 0.265 1.00 82.69 101 LEU A O 1
ATOM 797 N N . PHE A 1 102 ? 9.757 4.285 0.068 1.00 88.69 102 PHE A N 1
ATOM 798 C CA . PHE A 1 102 ? 9.465 3.521 -1.143 1.00 88.69 102 PHE A CA 1
ATOM 799 C C . PHE A 1 102 ? 8.683 4.386 -2.138 1.00 88.69 102 PHE A C 1
ATOM 801 O O . PHE A 1 102 ? 7.961 5.291 -1.731 1.00 88.69 102 PHE A O 1
ATOM 808 N N . SER A 1 103 ? 8.856 4.132 -3.433 1.00 92.25 103 SER A N 1
ATOM 809 C CA . SER A 1 103 ? 8.035 4.720 -4.495 1.00 92.25 103 SER A CA 1
ATOM 810 C C . SER A 1 103 ? 8.134 3.864 -5.747 1.00 92.25 103 SER A C 1
ATOM 812 O O . SER A 1 103 ? 9.211 3.731 -6.345 1.00 92.25 103 SER A O 1
ATOM 814 N N . TYR A 1 104 ? 7.002 3.290 -6.138 1.00 93.38 104 TYR A N 1
ATOM 815 C CA . TYR A 1 104 ? 6.888 2.487 -7.345 1.00 93.38 104 TYR A CA 1
ATOM 816 C C . TYR A 1 104 ? 6.877 3.354 -8.600 1.00 93.38 104 TYR A C 1
ATOM 818 O O . TYR A 1 104 ? 7.463 2.952 -9.604 1.00 93.38 104 TYR A O 1
ATOM 826 N N . GLU A 1 105 ? 6.329 4.571 -8.539 1.00 93.62 105 GLU A N 1
ATOM 827 C CA . GLU A 1 105 ? 6.411 5.517 -9.654 1.00 93.62 105 GLU A CA 1
ATOM 828 C C . GLU A 1 105 ? 7.866 5.856 -10.000 1.00 93.62 105 GLU A C 1
ATOM 830 O O . GLU A 1 105 ? 8.232 5.863 -11.175 1.00 93.62 105 GLU A O 1
ATOM 835 N N . LYS A 1 106 ? 8.729 6.071 -8.995 1.00 93.38 106 LYS A N 1
ATOM 836 C CA . LYS A 1 106 ? 10.171 6.274 -9.222 1.00 93.38 106 LYS A CA 1
ATOM 837 C C . LYS A 1 106 ? 10.863 5.004 -9.703 1.00 93.38 106 LYS A C 1
ATOM 839 O O . LYS A 1 106 ? 11.724 5.073 -10.574 1.00 93.38 106 LYS A O 1
ATOM 844 N N . TYR A 1 107 ? 10.496 3.844 -9.158 1.00 94.81 107 TYR A N 1
ATOM 845 C CA . TYR A 1 107 ? 11.086 2.564 -9.556 1.00 94.81 107 TYR A CA 1
ATOM 846 C C . TYR A 1 107 ? 10.803 2.211 -11.026 1.00 94.81 107 TYR A C 1
ATOM 848 O O . TYR A 1 107 ? 11.714 1.784 -11.734 1.00 94.81 107 TYR A O 1
ATOM 856 N N . PHE A 1 108 ? 9.577 2.441 -11.503 1.00 95.38 108 PHE A N 1
ATOM 857 C CA . PHE A 1 108 ? 9.190 2.231 -12.902 1.00 95.38 108 PHE A CA 1
ATOM 858 C C . PHE A 1 108 ? 9.516 3.426 -13.816 1.00 95.38 108 PHE A C 1
ATOM 860 O O . PHE A 1 108 ? 9.152 3.403 -14.985 1.00 95.38 108 PHE A O 1
ATOM 867 N N . ASN A 1 109 ? 10.214 4.462 -13.331 1.00 94.44 109 ASN A N 1
ATOM 868 C CA . ASN A 1 109 ? 10.519 5.698 -14.073 1.00 94.44 109 ASN A CA 1
ATOM 869 C C . ASN A 1 109 ? 9.284 6.482 -14.570 1.00 94.44 109 ASN A C 1
ATOM 871 O O . ASN A 1 109 ? 9.380 7.251 -15.529 1.00 94.44 109 ASN A O 1
ATOM 875 N N . ILE A 1 110 ? 8.129 6.307 -13.929 1.00 94.50 110 ILE A N 1
ATOM 876 C CA . ILE A 1 110 ? 6.911 7.098 -14.167 1.00 94.50 110 ILE A CA 1
ATOM 877 C C . ILE A 1 110 ? 7.102 8.514 -13.611 1.00 94.50 110 ILE A C 1
ATOM 879 O O . ILE A 1 110 ? 6.753 9.496 -14.265 1.00 94.50 110 ILE A O 1
ATOM 883 N N . ALA A 1 111 ? 7.727 8.616 -12.436 1.00 91.50 111 ALA A N 1
ATOM 884 C CA . ALA A 1 111 ? 8.143 9.871 -11.826 1.00 91.50 111 ALA A CA 1
ATOM 885 C C . ALA A 1 111 ? 9.678 9.942 -11.737 1.00 91.50 111 ALA A C 1
ATOM 887 O O . ALA A 1 111 ? 10.326 8.927 -11.471 1.00 91.50 111 ALA A O 1
ATOM 888 N N . PRO A 1 112 ? 10.291 11.124 -11.925 1.00 91.81 112 PRO A N 1
ATOM 889 C CA . PRO A 1 112 ? 11.730 11.272 -11.755 1.00 91.81 112 PRO A CA 1
ATOM 890 C C . PRO A 1 112 ? 12.144 11.156 -10.273 1.00 91.81 112 PRO A C 1
ATOM 892 O O . PRO A 1 112 ? 11.362 11.490 -9.372 1.00 91.81 112 PRO A O 1
ATOM 895 N N . PRO A 1 113 ? 13.391 10.732 -9.992 1.00 90.50 113 PRO A N 1
ATOM 896 C CA . PRO A 1 113 ? 13.963 10.836 -8.655 1.00 90.50 113 PRO A CA 1
ATOM 897 C C . PRO A 1 113 ? 14.017 12.301 -8.199 1.00 90.50 113 PRO A C 1
ATOM 899 O O . PRO A 1 113 ? 14.178 13.220 -9.003 1.00 90.50 113 PRO A O 1
ATOM 902 N N . SER A 1 114 ? 13.872 12.524 -6.892 1.00 90.56 114 SER A N 1
ATOM 903 C CA . SER A 1 114 ? 14.108 13.846 -6.296 1.00 90.56 114 SER A CA 1
ATOM 904 C C . SER A 1 114 ? 15.605 14.157 -6.209 1.00 90.56 114 SER A C 1
ATOM 906 O O . SER A 1 114 ? 16.425 13.252 -6.331 1.00 90.56 114 SER A O 1
ATOM 908 N N . GLU A 1 115 ? 15.970 15.413 -5.936 1.00 90.81 115 GLU A N 1
ATOM 909 C CA . GLU A 1 115 ? 17.377 15.822 -5.763 1.00 90.81 115 GLU A CA 1
ATOM 910 C C . GLU A 1 115 ? 18.111 14.941 -4.741 1.00 90.81 115 GLU A C 1
ATOM 912 O O . GLU A 1 115 ? 19.147 14.367 -5.056 1.00 90.81 115 GLU A O 1
ATOM 917 N N . THR A 1 116 ? 17.517 14.716 -3.564 1.00 89.06 116 THR A N 1
ATOM 918 C CA . THR A 1 116 ? 18.094 13.839 -2.531 1.00 89.06 116 THR A CA 1
ATOM 919 C C . THR A 1 116 ? 18.201 12.377 -2.978 1.00 89.06 116 THR A C 1
ATOM 921 O O . THR A 1 116 ? 19.103 11.663 -2.548 1.00 89.06 116 THR A O 1
ATOM 924 N N . ASP A 1 117 ? 17.291 11.893 -3.831 1.00 90.38 117 ASP A N 1
ATOM 925 C CA . ASP A 1 117 ? 17.418 10.535 -4.374 1.00 90.38 117 ASP A CA 1
ATOM 926 C C . ASP A 1 117 ? 18.617 10.456 -5.320 1.00 90.38 117 ASP A C 1
ATOM 928 O O . ASP A 1 117 ? 19.379 9.496 -5.243 1.00 90.38 117 ASP A O 1
ATOM 932 N N . GLN A 1 118 ? 18.797 11.470 -6.173 1.00 93.12 118 GLN A N 1
ATOM 933 C CA . GLN A 1 118 ? 19.914 11.540 -7.110 1.00 93.12 118 GLN A CA 1
ATOM 934 C C . GLN A 1 118 ? 21.256 11.634 -6.379 1.00 93.12 118 GLN A C 1
ATOM 936 O O . GLN A 1 118 ? 22.176 10.898 -6.717 1.00 93.12 118 GLN A O 1
ATOM 941 N N . GLU A 1 119 ? 21.345 12.455 -5.331 1.00 93.19 119 GLU A N 1
ATOM 942 C CA . GLU A 1 119 ? 22.535 12.549 -4.477 1.00 93.19 119 GLU A CA 1
ATOM 943 C C . GLU A 1 119 ? 22.913 11.189 -3.871 1.00 93.19 119 GLU A C 1
ATOM 945 O O . GLU A 1 119 ? 24.074 10.786 -3.942 1.00 93.19 119 GLU A O 1
ATOM 950 N N . ASN A 1 120 ? 21.936 10.447 -3.333 1.00 91.00 120 ASN A N 1
ATOM 951 C CA . ASN A 1 120 ? 22.174 9.110 -2.781 1.00 91.00 120 ASN A CA 1
ATOM 952 C C . ASN A 1 120 ? 22.613 8.110 -3.864 1.00 91.00 120 ASN A C 1
ATOM 954 O O . ASN A 1 120 ? 23.501 7.295 -3.624 1.00 91.00 120 ASN A O 1
ATOM 958 N N . ILE A 1 121 ? 22.010 8.167 -5.056 1.00 91.38 121 ILE A N 1
ATOM 959 C CA . ILE A 1 121 ? 22.386 7.314 -6.195 1.00 91.38 121 ILE A CA 1
ATOM 960 C C . ILE A 1 121 ? 23.834 7.592 -6.617 1.00 91.38 121 ILE A C 1
ATOM 962 O O . ILE A 1 121 ? 24.616 6.653 -6.770 1.00 91.38 121 ILE A O 1
ATOM 966 N N . ASP A 1 122 ? 24.205 8.864 -6.758 1.00 93.81 122 ASP A N 1
ATOM 967 C CA . ASP A 1 122 ? 25.541 9.282 -7.190 1.00 93.81 122 ASP A CA 1
ATOM 968 C C . ASP A 1 122 ? 26.615 8.946 -6.139 1.00 93.81 122 ASP A C 1
ATOM 970 O O . ASP A 1 122 ? 27.748 8.606 -6.491 1.00 93.81 122 ASP A O 1
ATOM 974 N N . ALA A 1 123 ? 26.255 8.987 -4.851 1.00 93.94 123 ALA A N 1
ATOM 975 C CA . ALA A 1 123 ? 27.109 8.566 -3.740 1.00 93.94 123 ALA A CA 1
ATOM 976 C C . ALA A 1 123 ? 27.251 7.035 -3.614 1.00 93.94 123 ALA A C 1
ATOM 978 O O . ALA A 1 123 ? 28.153 6.558 -2.922 1.00 93.94 123 ALA A O 1
ATOM 979 N N . GLY A 1 124 ? 26.398 6.256 -4.291 1.00 92.06 124 GLY A N 1
ATOM 980 C CA . GLY A 1 124 ? 26.327 4.799 -4.145 1.00 92.06 124 GLY A CA 1
ATOM 981 C C . GLY A 1 124 ? 25.664 4.340 -2.840 1.00 92.06 124 GLY A C 1
ATOM 982 O O . GLY A 1 124 ? 25.848 3.191 -2.429 1.00 92.06 124 GLY A O 1
ATOM 983 N N . ASP A 1 125 ? 24.908 5.227 -2.195 1.00 92.88 125 ASP A N 1
ATOM 984 C CA . ASP A 1 125 ? 24.166 4.959 -0.970 1.00 92.88 125 ASP A CA 1
ATOM 985 C C . ASP A 1 125 ? 22.832 4.249 -1.255 1.00 92.88 125 ASP A C 1
ATOM 987 O O . ASP A 1 125 ? 22.331 4.174 -2.384 1.00 92.88 125 ASP A O 1
ATOM 991 N N . ASP A 1 126 ? 22.221 3.711 -0.197 1.00 91.44 126 ASP A N 1
ATOM 992 C CA . ASP A 1 126 ? 20.910 3.080 -0.306 1.00 91.44 126 ASP A CA 1
ATOM 993 C C . ASP A 1 126 ? 19.822 4.106 -0.667 1.00 91.44 126 ASP A C 1
ATOM 995 O O . ASP A 1 126 ? 19.511 5.030 0.089 1.00 91.44 126 ASP A O 1
ATOM 999 N N . ASN A 1 127 ? 19.185 3.909 -1.817 1.00 91.25 127 ASN A N 1
ATOM 1000 C CA . ASN A 1 127 ? 18.232 4.851 -2.402 1.00 91.25 127 ASN A CA 1
ATOM 1001 C C . ASN A 1 127 ? 16.815 4.254 -2.510 1.00 91.25 127 ASN A C 1
ATOM 1003 O O . ASN A 1 127 ? 16.586 3.054 -2.324 1.00 91.25 127 ASN A O 1
ATOM 1007 N N . VAL A 1 128 ? 15.835 5.115 -2.801 1.00 91.56 128 VAL A N 1
ATOM 1008 C CA . VAL A 1 128 ? 14.413 4.735 -2.878 1.00 91.56 128 VAL A CA 1
ATOM 1009 C C . VAL A 1 128 ? 14.142 3.675 -3.947 1.00 91.56 128 VAL A C 1
ATOM 1011 O O . VAL A 1 128 ? 13.328 2.780 -3.720 1.00 91.56 128 VAL A O 1
ATOM 1014 N N . ILE A 1 129 ? 14.849 3.728 -5.079 1.00 93.06 129 ILE A N 1
ATOM 1015 C CA . ILE A 1 129 ? 14.680 2.795 -6.199 1.00 93.06 129 ILE A CA 1
ATOM 1016 C C . ILE A 1 129 ? 15.133 1.399 -5.763 1.00 93.06 129 ILE A C 1
ATOM 1018 O O . ILE A 1 129 ? 14.391 0.429 -5.918 1.00 93.06 129 ILE A O 1
ATOM 1022 N N . ASP A 1 130 ? 16.306 1.290 -5.139 1.00 92.81 130 ASP A N 1
ATOM 1023 C CA . ASP A 1 130 ? 16.838 0.017 -4.652 1.00 92.81 130 ASP A CA 1
ATOM 1024 C C . ASP A 1 130 ? 15.992 -0.598 -3.539 1.00 92.81 130 ASP A C 1
ATOM 1026 O O . ASP A 1 130 ? 15.726 -1.806 -3.554 1.00 92.81 130 ASP A O 1
ATOM 1030 N N . ARG A 1 131 ? 15.525 0.216 -2.588 1.00 92.75 131 ARG A N 1
ATOM 1031 C CA . ARG A 1 131 ? 14.600 -0.238 -1.542 1.00 92.75 131 ARG A CA 1
ATOM 1032 C C . ARG A 1 131 ? 13.290 -0.752 -2.126 1.00 92.75 131 ARG A C 1
ATOM 1034 O O . ARG A 1 131 ? 12.867 -1.854 -1.773 1.00 92.75 131 ARG A O 1
ATOM 1041 N N . THR A 1 132 ? 12.691 0.002 -3.047 1.00 93.31 132 THR A N 1
ATOM 1042 C CA . THR A 1 132 ? 11.427 -0.371 -3.699 1.00 93.31 132 THR A CA 1
ATOM 1043 C C . THR A 1 132 ? 11.595 -1.638 -4.526 1.00 93.31 132 THR A C 1
ATOM 1045 O O . THR A 1 132 ? 10.794 -2.557 -4.396 1.00 93.31 132 THR A O 1
ATOM 1048 N N . ARG A 1 133 ? 12.691 -1.771 -5.282 1.00 93.75 133 ARG A N 1
ATOM 1049 C CA . ARG A 1 133 ? 13.009 -2.987 -6.043 1.00 93.75 133 ARG A CA 1
ATOM 1050 C C . ARG A 1 133 ? 13.076 -4.227 -5.155 1.00 93.75 133 ARG A C 1
ATOM 1052 O O . ARG A 1 133 ? 12.510 -5.262 -5.501 1.00 93.75 133 ARG A O 1
ATOM 1059 N N . ARG A 1 134 ? 13.774 -4.149 -4.015 1.00 92.94 134 ARG A N 1
ATOM 1060 C CA . ARG A 1 134 ? 13.889 -5.281 -3.076 1.00 92.94 134 ARG A CA 1
ATOM 1061 C C . ARG A 1 134 ? 12.525 -5.661 -2.505 1.00 92.94 134 ARG A C 1
ATOM 1063 O O . ARG A 1 134 ? 12.214 -6.847 -2.427 1.00 92.94 134 ARG A O 1
ATOM 1070 N N . LEU A 1 135 ? 11.716 -4.669 -2.142 1.00 89.69 135 LEU A N 1
ATOM 1071 C CA . LEU A 1 135 ? 10.364 -4.871 -1.627 1.00 89.69 135 LEU A CA 1
ATOM 1072 C C . LEU A 1 135 ? 9.446 -5.504 -2.678 1.00 89.69 135 LEU A C 1
ATOM 1074 O O . LEU A 1 135 ? 8.795 -6.511 -2.401 1.00 89.69 135 LEU A O 1
ATOM 1078 N N . PHE A 1 136 ? 9.471 -4.980 -3.901 1.00 92.56 136 PHE A N 1
ATOM 1079 C CA . PHE A 1 136 ? 8.698 -5.492 -5.024 1.00 92.56 136 PHE A CA 1
ATOM 1080 C C . PHE A 1 136 ? 9.058 -6.939 -5.355 1.00 92.56 136 PHE A C 1
ATOM 1082 O O . PHE A 1 136 ? 8.177 -7.790 -5.468 1.00 92.56 136 PHE A O 1
ATOM 1089 N N . TYR A 1 137 ? 10.359 -7.241 -5.422 1.00 91.38 137 TYR A N 1
ATOM 1090 C CA . TYR A 1 137 ? 10.852 -8.601 -5.613 1.00 91.38 137 TYR A CA 1
ATOM 1091 C C . TYR A 1 137 ? 10.338 -9.538 -4.517 1.00 91.38 137 TYR A C 1
ATOM 1093 O O . TYR A 1 137 ? 9.853 -10.632 -4.808 1.00 91.38 137 TYR A O 1
ATOM 1101 N N . VAL A 1 138 ? 10.408 -9.114 -3.250 1.00 87.75 138 VAL A N 1
ATOM 1102 C CA . VAL A 1 138 ? 9.907 -9.908 -2.121 1.00 87.75 138 VAL A CA 1
ATOM 1103 C C . VAL A 1 138 ? 8.411 -10.161 -2.232 1.00 87.75 138 VAL A C 1
ATOM 1105 O O . VAL A 1 138 ? 8.014 -11.269 -1.893 1.00 87.75 138 VAL A O 1
ATOM 1108 N N . CYS A 1 139 ? 7.611 -9.198 -2.698 1.00 86.81 139 CYS A N 1
ATOM 1109 C CA . CYS A 1 139 ? 6.167 -9.363 -2.884 1.00 86.81 139 CYS A CA 1
ATOM 1110 C C . CYS A 1 139 ? 5.856 -10.328 -4.036 1.00 86.81 139 CYS A C 1
ATOM 1112 O O . CYS A 1 139 ? 5.128 -11.301 -3.849 1.00 86.81 139 CYS A O 1
ATOM 1114 N N . CYS A 1 140 ? 6.464 -10.107 -5.203 1.00 90.44 140 CYS A N 1
ATOM 1115 C CA . CYS A 1 140 ? 6.218 -10.909 -6.402 1.00 90.44 140 CYS A CA 1
ATOM 1116 C C . CYS A 1 140 ? 6.683 -12.362 -6.236 1.00 90.44 140 CYS A C 1
ATOM 1118 O O . CYS A 1 140 ? 5.990 -13.289 -6.644 1.00 90.44 140 CYS A O 1
ATOM 1120 N N . SER A 1 141 ? 7.824 -12.582 -5.575 1.00 89.62 141 SER A N 1
ATOM 1121 C CA . SER A 1 141 ? 8.390 -13.925 -5.359 1.00 89.62 141 SER A CA 1
ATOM 1122 C C . SER A 1 141 ? 7.595 -14.806 -4.388 1.00 89.62 141 SER A C 1
ATOM 1124 O O . SER A 1 141 ? 7.943 -15.970 -4.208 1.00 89.62 141 SER A O 1
ATOM 1126 N N . ARG A 1 142 ? 6.523 -14.296 -3.766 1.00 87.69 142 ARG A N 1
ATOM 1127 C CA . ARG A 1 142 ? 5.625 -15.113 -2.930 1.00 87.69 142 ARG A CA 1
ATOM 1128 C C . ARG A 1 142 ? 4.659 -15.960 -3.749 1.00 87.69 142 ARG A C 1
ATOM 1130 O O . ARG A 1 142 ? 4.082 -16.889 -3.185 1.00 87.69 142 ARG A O 1
ATOM 1137 N N . ALA A 1 143 ? 4.461 -15.637 -5.027 1.00 91.12 143 ALA A N 1
ATOM 1138 C CA . ALA A 1 143 ? 3.565 -16.366 -5.911 1.00 91.12 143 ALA A CA 1
ATOM 1139 C C . ALA A 1 143 ? 4.196 -17.684 -6.376 1.00 91.12 143 ALA A C 1
ATOM 1141 O O . ALA A 1 143 ? 5.266 -17.691 -6.982 1.00 91.12 143 ALA A O 1
ATOM 1142 N N . LYS A 1 144 ? 3.509 -18.804 -6.133 1.00 90.31 144 LYS A N 1
ATOM 1143 C CA . LYS A 1 144 ? 3.894 -20.127 -6.654 1.00 90.31 144 LYS A CA 1
ATOM 1144 C C . LYS A 1 144 ? 3.356 -20.404 -8.052 1.00 90.31 144 LYS A C 1
ATOM 1146 O O . LYS A 1 144 ? 3.972 -21.175 -8.786 1.00 90.31 144 LYS A O 1
ATOM 1151 N N . ARG A 1 145 ? 2.187 -19.852 -8.389 1.00 91.62 145 ARG A N 1
ATOM 1152 C CA . ARG A 1 145 ? 1.530 -20.061 -9.686 1.00 91.62 145 ARG A CA 1
ATOM 1153 C C . ARG A 1 145 ? 1.179 -18.748 -10.357 1.00 91.62 145 ARG A C 1
ATOM 1155 O O . ARG A 1 145 ? 1.773 -18.431 -11.378 1.00 91.62 145 ARG A O 1
ATOM 1162 N N . ASP A 1 146 ? 0.259 -17.997 -9.759 1.00 93.56 146 ASP A N 1
ATOM 1163 C CA . ASP A 1 146 ? -0.328 -16.819 -10.397 1.00 93.56 146 ASP A CA 1
ATOM 1164 C C . ASP A 1 146 ? 0.064 -15.545 -9.634 1.00 93.56 146 ASP A C 1
ATOM 1166 O O . ASP A 1 146 ? -0.037 -15.487 -8.403 1.00 93.56 146 ASP A O 1
ATOM 1170 N N . LEU A 1 147 ? 0.495 -14.518 -10.363 1.00 93.88 147 LEU A N 1
ATOM 1171 C CA . LEU A 1 147 ? 0.799 -13.189 -9.837 1.00 93.88 147 LEU A CA 1
ATOM 1172 C C . LEU A 1 147 ? -0.014 -12.154 -10.611 1.00 93.88 147 LEU A C 1
ATOM 1174 O O . LEU A 1 147 ? 0.055 -12.110 -11.835 1.00 93.88 147 LEU A O 1
ATOM 1178 N N . ALA A 1 148 ? -0.723 -11.296 -9.887 1.00 94.81 148 ALA A N 1
ATOM 1179 C CA . ALA A 1 148 ? -1.316 -10.082 -10.429 1.00 94.81 148 ALA A CA 1
ATOM 1180 C C . ALA A 1 148 ? -0.746 -8.871 -9.686 1.00 94.81 148 ALA A C 1
ATOM 1182 O O . ALA A 1 148 ? -0.624 -8.889 -8.459 1.00 94.81 148 ALA A O 1
ATOM 1183 N N . VAL A 1 149 ? -0.400 -7.817 -10.423 1.00 94.94 149 VAL A N 1
ATOM 1184 C CA . VAL A 1 149 ? 0.037 -6.536 -9.860 1.00 94.94 149 VAL A CA 1
ATOM 1185 C C . VAL A 1 149 ? -0.923 -5.466 -10.351 1.00 94.94 149 VAL A C 1
ATOM 1187 O O . VAL A 1 149 ? -1.059 -5.267 -11.552 1.00 94.94 149 VAL A O 1
ATOM 1190 N N . VAL A 1 150 ? -1.593 -4.795 -9.421 1.00 94.69 150 VAL A N 1
ATOM 1191 C CA . VAL A 1 150 ? -2.504 -3.686 -9.713 1.00 94.69 150 VAL A CA 1
ATOM 1192 C C . VAL A 1 150 ? -1.864 -2.425 -9.170 1.00 94.69 150 VAL A C 1
ATOM 1194 O O . VAL A 1 150 ? -1.614 -2.318 -7.970 1.00 94.69 150 VAL A O 1
ATOM 1197 N N . MET A 1 151 ? -1.574 -1.488 -10.066 1.00 92.94 151 MET A N 1
ATOM 1198 C CA . MET A 1 151 ? -0.955 -0.214 -9.734 1.00 92.94 151 MET A CA 1
ATOM 1199 C C . MET A 1 151 ? -1.926 0.919 -10.037 1.00 92.94 151 MET A C 1
ATOM 1201 O O . MET A 1 151 ? -2.363 1.078 -11.176 1.00 92.94 151 MET A O 1
ATOM 1205 N N . PHE A 1 152 ? -2.238 1.713 -9.020 1.00 92.31 152 PHE A N 1
ATOM 1206 C CA . PHE A 1 152 ? -2.981 2.952 -9.184 1.00 92.31 152 PHE A CA 1
ATOM 1207 C C . PHE A 1 152 ? -2.033 4.022 -9.722 1.00 92.31 152 PHE A C 1
ATOM 1209 O O . PHE A 1 152 ? -0.963 4.261 -9.163 1.00 92.31 152 PHE A O 1
ATOM 1216 N N . VAL A 1 153 ? -2.413 4.643 -10.837 1.00 91.31 153 VAL A N 1
ATOM 1217 C CA . VAL A 1 153 ? -1.611 5.663 -11.523 1.00 91.31 153 VAL A CA 1
ATOM 1218 C C . VAL A 1 153 ? -2.496 6.818 -11.962 1.00 91.31 153 VAL A C 1
ATOM 1220 O O . VAL A 1 153 ? -3.667 6.632 -12.286 1.00 91.31 153 VAL A O 1
ATOM 1223 N N . ARG A 1 154 ? -1.931 8.027 -12.005 1.00 89.38 154 ARG A N 1
ATOM 1224 C CA . ARG A 1 154 ? -2.670 9.223 -12.445 1.00 89.38 154 ARG A CA 1
ATOM 1225 C C . ARG A 1 154 ? -2.774 9.355 -13.963 1.00 89.38 154 ARG A C 1
ATOM 1227 O O . ARG A 1 154 ? -3.724 9.953 -14.455 1.00 89.38 154 ARG A O 1
ATOM 1234 N N . ASP A 1 155 ? -1.788 8.832 -14.690 1.00 91.62 155 ASP A N 1
ATOM 1235 C CA . ASP A 1 155 ? -1.727 8.852 -16.153 1.00 91.62 155 ASP A CA 1
ATOM 1236 C C . ASP A 1 155 ? -1.442 7.436 -16.665 1.00 91.62 155 ASP A C 1
ATOM 1238 O O . ASP A 1 155 ? -0.307 6.956 -16.622 1.00 91.62 155 ASP A O 1
ATOM 1242 N N . LEU A 1 156 ? -2.497 6.767 -17.138 1.00 91.81 156 LEU A N 1
ATOM 1243 C CA . LEU A 1 156 ? -2.435 5.395 -17.642 1.00 91.81 156 LEU A CA 1
ATOM 1244 C C . LEU A 1 156 ? -1.512 5.261 -18.856 1.00 91.81 156 LEU A C 1
ATOM 1246 O O . LEU A 1 156 ? -0.759 4.294 -18.946 1.00 91.81 156 LEU A O 1
ATOM 1250 N N . ALA A 1 157 ? -1.543 6.220 -19.784 1.00 89.81 157 ALA A N 1
ATOM 1251 C CA . ALA A 1 157 ? -0.772 6.133 -21.021 1.00 89.81 157 ALA A CA 1
ATOM 1252 C C . ALA A 1 157 ? 0.730 6.276 -20.742 1.00 89.81 157 ALA A C 1
ATOM 1254 O O .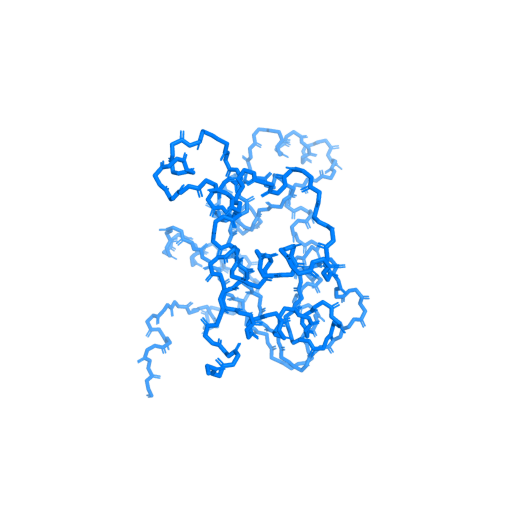 ALA A 1 157 ? 1.536 5.492 -21.253 1.00 89.81 157 ALA A O 1
ATOM 1255 N N . ALA A 1 158 ? 1.101 7.240 -19.895 1.00 91.56 158 ALA A N 1
ATOM 1256 C CA . ALA A 1 158 ? 2.486 7.422 -19.472 1.00 91.56 158 ALA A CA 1
ATOM 1257 C C . ALA A 1 158 ? 2.992 6.221 -18.659 1.00 91.56 158 ALA A C 1
ATOM 1259 O O . ALA A 1 158 ? 4.084 5.713 -18.927 1.00 91.56 158 ALA A O 1
ATOM 1260 N N . ALA A 1 159 ? 2.190 5.737 -17.704 1.00 93.56 159 ALA A N 1
ATOM 1261 C CA . ALA A 1 159 ? 2.544 4.590 -16.876 1.00 93.56 159 ALA A CA 1
ATOM 1262 C C . ALA A 1 159 ? 2.728 3.317 -17.705 1.00 93.56 159 ALA A C 1
ATOM 1264 O O . ALA A 1 159 ? 3.742 2.637 -17.557 1.00 93.56 159 ALA A O 1
ATOM 1265 N N . ARG A 1 160 ? 1.798 3.028 -18.624 1.00 94.00 160 ARG A N 1
ATOM 1266 C CA . ARG A 1 160 ? 1.868 1.856 -19.502 1.00 94.00 160 ARG A CA 1
ATOM 1267 C C . ARG A 1 160 ? 3.175 1.824 -20.286 1.00 94.00 160 ARG A C 1
ATOM 1269 O O . ARG A 1 160 ? 3.886 0.827 -20.223 1.00 94.00 160 ARG A O 1
ATOM 1276 N N . GLY A 1 161 ? 3.522 2.923 -20.961 1.00 94.19 161 GLY A N 1
ATOM 1277 C CA . GLY A 1 161 ? 4.764 3.001 -21.733 1.00 94.19 161 GLY A CA 1
ATOM 1278 C C . GLY A 1 161 ? 6.003 2.766 -20.866 1.00 94.19 161 GLY A C 1
ATOM 1279 O O . GLY A 1 161 ? 6.910 2.040 -21.259 1.00 94.19 161 GLY A O 1
ATOM 1280 N N . LYS A 1 162 ? 6.021 3.309 -19.644 1.00 96.00 162 LYS A N 1
ATOM 1281 C CA . LYS A 1 162 ? 7.136 3.137 -18.703 1.00 96.00 162 LYS A CA 1
ATOM 1282 C C . LYS A 1 162 ? 7.252 1.727 -18.131 1.00 96.00 162 LYS A C 1
ATOM 1284 O O . LYS A 1 162 ? 8.361 1.210 -17.988 1.00 96.00 162 LYS A O 1
ATOM 1289 N N . ILE A 1 163 ? 6.126 1.080 -17.850 1.00 95.38 163 ILE A N 1
ATOM 1290 C CA . ILE A 1 163 ? 6.096 -0.313 -17.395 1.00 95.38 163 ILE A CA 1
ATOM 1291 C C . ILE A 1 163 ? 6.528 -1.246 -18.535 1.00 95.38 163 ILE A C 1
ATOM 1293 O O . ILE A 1 163 ? 7.345 -2.135 -18.296 1.00 95.38 163 ILE A O 1
ATOM 1297 N N . GLU A 1 164 ? 6.073 -1.015 -19.769 1.00 95.19 164 GLU A N 1
ATOM 1298 C CA . GLU A 1 164 ? 6.536 -1.750 -20.957 1.00 95.19 164 GLU A CA 1
ATOM 1299 C C . GLU A 1 164 ? 8.054 -1.579 -21.164 1.00 95.19 164 GLU A C 1
ATOM 1301 O O . GLU A 1 164 ? 8.774 -2.565 -21.327 1.00 95.19 164 GLU A O 1
ATOM 1306 N N . GLU A 1 165 ? 8.571 -0.347 -21.065 1.00 95.56 165 GLU A N 1
ATOM 1307 C CA . GLU A 1 165 ? 10.010 -0.038 -21.147 1.00 95.56 165 GLU A CA 1
ATOM 1308 C C . GLU A 1 165 ? 10.842 -0.739 -20.059 1.00 95.56 165 GLU A C 1
ATOM 1310 O O . GLU A 1 165 ? 12.015 -1.043 -20.284 1.00 95.56 165 GLU A O 1
ATOM 1315 N N . SER A 1 166 ? 10.257 -1.014 -18.886 1.00 93.94 166 SER A N 1
ATOM 1316 C CA . SER A 1 166 ? 10.957 -1.697 -17.788 1.00 93.94 166 SER A CA 1
ATOM 1317 C C . SER A 1 166 ? 11.332 -3.147 -18.119 1.00 93.94 166 SER A C 1
ATOM 1319 O O . SER A 1 166 ? 12.268 -3.688 -17.525 1.00 93.94 166 SER A O 1
ATOM 1321 N N . GLY A 1 167 ? 10.598 -3.789 -19.039 1.00 94.19 167 GLY A N 1
ATOM 1322 C CA . GLY A 1 167 ? 10.787 -5.191 -19.421 1.00 94.19 167 GLY A CA 1
ATOM 1323 C C . GLY A 1 167 ? 10.458 -6.213 -18.326 1.00 94.19 167 GLY A C 1
ATOM 1324 O O . GLY A 1 167 ? 10.806 -7.385 -18.469 1.00 94.19 167 GLY A O 1
ATOM 1325 N N . ILE A 1 168 ? 9.825 -5.792 -17.224 1.00 93.06 168 ILE A N 1
ATOM 1326 C CA . ILE A 1 168 ? 9.450 -6.677 -16.108 1.00 93.06 168 ILE A CA 1
ATOM 1327 C C . ILE A 1 168 ? 8.247 -7.559 -16.472 1.00 93.06 168 ILE A C 1
ATOM 1329 O O . ILE A 1 168 ? 8.192 -8.717 -16.059 1.00 93.06 168 ILE A O 1
ATOM 1333 N N . PHE A 1 169 ? 7.310 -7.024 -17.256 1.00 93.62 169 PHE A N 1
ATOM 1334 C CA . PHE A 1 169 ? 6.105 -7.713 -17.717 1.00 93.62 169 PHE A CA 1
ATOM 1335 C C . PHE A 1 169 ? 6.099 -7.809 -19.242 1.00 93.62 169 PHE A C 1
ATOM 1337 O O . PHE A 1 169 ? 6.669 -6.954 -19.924 1.00 93.62 169 PHE A O 1
ATOM 1344 N N . MET A 1 170 ? 5.449 -8.841 -19.784 1.00 93.88 170 MET A N 1
ATOM 1345 C CA . MET A 1 170 ? 5.219 -8.911 -21.226 1.00 93.88 170 MET A CA 1
ATOM 1346 C C . MET A 1 170 ? 4.193 -7.839 -21.623 1.00 93.88 170 MET A C 1
ATOM 1348 O O . MET A 1 170 ? 3.244 -7.624 -20.871 1.00 93.88 170 MET A O 1
ATOM 1352 N N . PRO A 1 171 ? 4.325 -7.189 -22.794 1.00 92.94 171 PRO A N 1
ATOM 1353 C CA . PRO A 1 171 ? 3.380 -6.153 -23.222 1.00 92.94 171 PRO A CA 1
ATOM 1354 C C . PRO A 1 171 ? 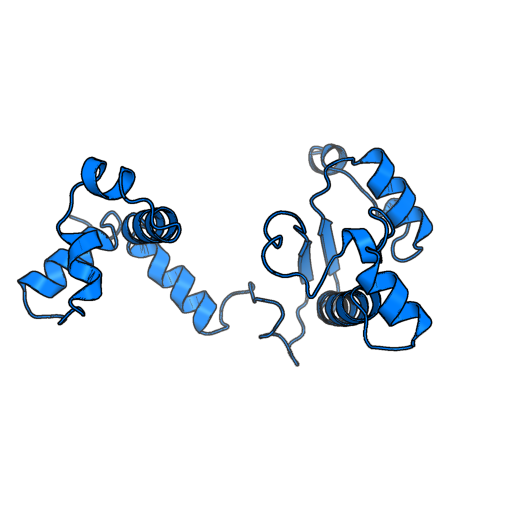1.914 -6.609 -23.239 1.00 92.94 171 PRO A C 1
ATOM 1356 O O . PRO A 1 171 ? 1.029 -5.837 -22.876 1.00 92.94 171 PRO A O 1
ATOM 1359 N N . ASP A 1 172 ? 1.672 -7.874 -23.601 1.00 93.62 172 ASP A N 1
ATOM 1360 C CA . ASP A 1 172 ? 0.332 -8.477 -23.648 1.00 93.62 172 ASP A CA 1
ATOM 1361 C C . ASP A 1 172 ? -0.266 -8.730 -22.248 1.00 93.62 172 ASP A C 1
ATOM 1363 O O . ASP A 1 172 ? -1.483 -8.835 -22.117 1.00 93.62 172 ASP A O 1
ATOM 1367 N N . ASP A 1 173 ? 0.569 -8.783 -21.203 1.00 93.25 173 ASP A N 1
ATOM 1368 C CA . ASP A 1 173 ? 0.142 -8.968 -19.808 1.00 93.25 173 ASP A CA 1
ATOM 1369 C C . ASP A 1 173 ? -0.118 -7.628 -19.094 1.00 93.25 173 ASP A C 1
ATOM 1371 O O . ASP A 1 173 ? -0.600 -7.602 -17.959 1.00 93.25 173 ASP A O 1
ATOM 1375 N N . ILE A 1 174 ? 0.204 -6.499 -19.735 1.00 94.62 174 ILE A N 1
ATOM 1376 C CA . ILE A 1 174 ? -0.056 -5.163 -19.197 1.00 94.62 174 ILE A CA 1
ATOM 1377 C C . ILE A 1 174 ? -1.424 -4.721 -19.703 1.00 94.62 174 ILE A C 1
ATOM 1379 O O . ILE A 1 174 ? -1.601 -4.376 -20.875 1.00 94.62 174 ILE A O 1
ATOM 1383 N N . VAL A 1 175 ? -2.397 -4.715 -18.801 1.00 93.56 175 VAL A N 1
ATOM 1384 C CA . VAL A 1 175 ? -3.790 -4.367 -19.089 1.00 93.56 175 VAL A CA 1
ATOM 1385 C C . VAL A 1 175 ? -4.251 -3.197 -18.223 1.00 93.56 175 VAL A C 1
ATOM 1387 O O . VAL A 1 175 ? -3.715 -2.969 -17.140 1.00 93.56 175 VAL A O 1
ATOM 1390 N N . ASP A 1 176 ? -5.232 -2.445 -18.716 1.00 91.06 176 ASP A N 1
ATOM 1391 C CA . ASP A 1 176 ? -5.943 -1.423 -17.945 1.00 91.06 176 ASP A CA 1
ATOM 1392 C C . ASP A 1 176 ? -7.351 -1.914 -17.566 1.00 91.06 176 ASP A C 1
ATOM 1394 O O . ASP A 1 176 ? -7.733 -3.052 -17.855 1.00 91.06 176 ASP A O 1
ATOM 1398 N N . GLU A 1 177 ? -8.124 -1.061 -16.894 1.00 84.69 177 GLU A N 1
ATOM 1399 C CA . GLU A 1 177 ? -9.471 -1.392 -16.419 1.00 84.69 177 GLU A CA 1
ATOM 1400 C C . GLU A 1 177 ? -10.424 -1.857 -17.530 1.00 84.69 177 GLU A C 1
ATOM 1402 O O . GLU A 1 177 ? -11.277 -2.704 -17.274 1.00 84.69 177 GLU A O 1
ATOM 1407 N N . SER A 1 178 ? -10.242 -1.404 -18.777 1.00 84.19 178 SER A N 1
ATOM 1408 C CA . SER A 1 178 ? -11.126 -1.780 -19.888 1.00 84.19 178 SER A CA 1
ATOM 1409 C C . SER A 1 178 ? -11.037 -3.264 -20.247 1.00 84.19 178 SER A C 1
ATOM 1411 O O . SER A 1 178 ? -12.000 -3.848 -20.742 1.00 84.19 178 SER A O 1
ATOM 1413 N N . ALA A 1 179 ? -9.903 -3.906 -19.958 1.00 81.69 179 ALA A N 1
ATOM 1414 C CA . ALA A 1 179 ? -9.726 -5.338 -20.169 1.00 81.69 179 ALA A CA 1
ATOM 1415 C C . ALA A 1 179 ? -10.426 -6.189 -19.097 1.00 81.69 179 ALA A C 1
ATOM 1417 O O . ALA A 1 179 ? -10.675 -7.371 -19.328 1.00 81.69 179 ALA A O 1
ATOM 1418 N N . LEU A 1 180 ? -10.727 -5.605 -17.931 1.00 72.69 180 LEU A N 1
ATOM 1419 C CA . LEU A 1 180 ? -11.399 -6.286 -16.820 1.00 72.69 180 LEU A CA 1
ATOM 1420 C C . LEU A 1 180 ? -12.927 -6.298 -16.975 1.00 72.69 180 LEU A C 1
ATOM 1422 O O . LEU A 1 180 ? -13.594 -7.078 -16.302 1.00 72.69 180 LEU A O 1
ATOM 1426 N N . GLU A 1 181 ? -13.477 -5.459 -17.858 1.00 69.25 181 GLU A N 1
ATOM 1427 C CA . GLU A 1 181 ? -14.917 -5.363 -18.142 1.00 69.25 181 GLU A CA 1
ATOM 1428 C C . GLU A 1 181 ? -15.400 -6.330 -19.241 1.00 69.25 181 GLU A C 1
ATOM 1430 O O . GLU A 1 181 ? -16.561 -6.285 -19.650 1.00 69.25 181 GLU A O 1
ATOM 1435 N N . LEU A 1 182 ? -14.527 -7.205 -19.746 1.00 52.97 182 LEU A N 1
ATOM 1436 C CA . LEU A 1 182 ? -14.894 -8.211 -20.741 1.00 52.97 182 LEU A CA 1
ATOM 1437 C C . LEU A 1 182 ? -15.410 -9.484 -20.047 1.00 52.97 182 LEU A C 1
ATOM 1439 O O . LEU A 1 1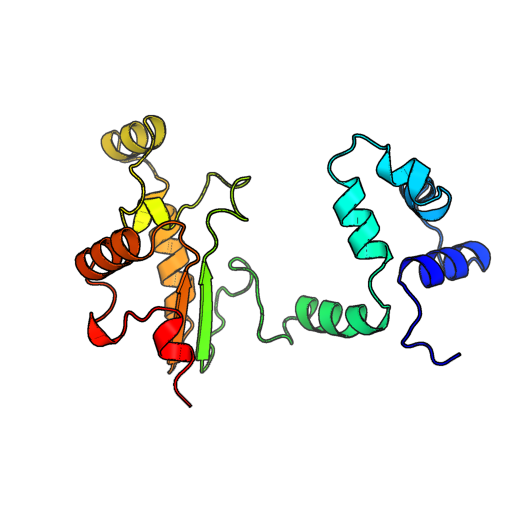82 ? -14.621 -10.281 -19.540 1.00 52.97 182 LEU A O 1
ATOM 1443 N N . ASP A 1 183 ? -16.741 -9.630 -20.046 1.00 44.03 183 ASP A N 1
ATOM 1444 C CA . ASP A 1 183 ? -17.502 -10.841 -19.674 1.00 44.03 183 ASP A CA 1
ATOM 1445 C C . ASP A 1 183 ? -17.114 -12.092 -20.494 1.00 44.03 183 ASP A C 1
ATOM 1447 O O . ASP A 1 183 ? -17.017 -11.998 -21.745 1.00 44.03 183 ASP A O 1
#

InterPro domains:
  IPR027417 P-loop containing nucleoside triphosphate hydrolase [G3DSA:3.40.50.300] (53-173)
  IPR027417 P-loop containing nucleoside triphosphate hydrolase [SSF52540] (26-161)

Foldseek 3Di:
DPLFQDFQLNVVVVCCVVVVDDDDPVCCCVNVDDPVSLVPDPPPCSVVVNVNRRDTPNCVVVVVCQVVVVDPDDDLVPCVPAADQEAEAEADVPVVVVPPQEDPCCLLVVDPDDPVQVVCVVVVHDHRNNSHVVSVCSRQVSHPHYYHYHYDDPDLVSSLVSNCVVVPDDNVNDDDPVVVPDD

Secondary structure (DSSP, 8-state):
--TTS-BHHHHHHHHHHTTS-PPPGGGHHHHHS-HHHHHT---TTHHHHHHHHHSBTTHHHHHHHHHTT-SS---TTS-TT--EEEEEEEE-TTTTTT-TT--HHHHTTSSPPPHHHHHHHHHT---HHHHHHHHHHHHHTTEEEEEEEEE--S-HHHHHHHHHHHTSS-GGG---GGGTT--